Protein AF-A0A7L3PQA7-F1 (afdb_monomer_lite)

Structure (mmCIF, N/CA/C/O backbone):
data_AF-A0A7L3PQA7-F1
#
_entry.id   AF-A0A7L3PQA7-F1
#
loop_
_atom_site.group_PDB
_atom_site.id
_atom_site.type_symbol
_atom_site.label_atom_id
_atom_site.label_alt_id
_atom_site.label_comp_id
_atom_site.label_asym_id
_atom_site.label_entity_id
_atom_site.label_seq_id
_atom_site.pdbx_PDB_ins_code
_atom_site.Cartn_x
_atom_site.Cartn_y
_atom_site.Cartn_z
_atom_site.occupancy
_atom_site.B_iso_or_equiv
_atom_site.auth_seq_id
_atom_site.auth_comp_id
_atom_site.auth_asym_id
_atom_site.auth_atom_id
_atom_site.pdbx_PDB_model_num
ATOM 1 N N . MET A 1 1 ? 34.926 39.236 30.173 1.00 35.69 1 MET A N 1
ATOM 2 C CA . MET A 1 1 ? 34.030 40.067 29.348 1.00 35.69 1 MET A CA 1
ATOM 3 C C . MET A 1 1 ? 32.878 39.170 28.940 1.00 35.69 1 MET A C 1
ATOM 5 O O . MET A 1 1 ? 33.025 38.360 28.036 1.00 35.69 1 MET A O 1
ATOM 9 N N . GLU A 1 2 ? 31.819 39.194 29.744 1.00 36.44 2 GLU A N 1
ATOM 10 C CA . GLU A 1 2 ? 30.585 38.437 29.531 1.00 36.44 2 GLU A CA 1
ATOM 11 C C . GLU A 1 2 ? 29.845 39.011 28.320 1.00 36.44 2 GLU A C 1
ATOM 13 O O . GLU A 1 2 ? 29.475 40.184 28.313 1.00 36.44 2 GLU A O 1
ATOM 18 N N . SER A 1 3 ? 29.631 38.201 27.285 1.00 40.75 3 SER A N 1
ATOM 19 C CA . SER A 1 3 ? 28.673 38.507 26.225 1.00 40.75 3 SER A CA 1
ATOM 20 C C . SER A 1 3 ? 27.319 37.909 26.600 1.00 40.75 3 SER A C 1
ATOM 22 O O . SER A 1 3 ? 27.022 36.744 26.345 1.00 40.75 3 SER A O 1
ATOM 24 N N . ASN A 1 4 ? 26.501 38.750 27.229 1.00 44.91 4 ASN A N 1
ATOM 25 C CA . ASN A 1 4 ? 25.073 38.549 27.440 1.00 44.91 4 ASN A CA 1
ATOM 26 C C . ASN A 1 4 ? 24.383 38.368 26.078 1.00 44.91 4 ASN A C 1
ATOM 28 O O . ASN A 1 4 ? 24.211 39.334 25.334 1.00 44.91 4 ASN A O 1
ATOM 32 N N . VAL A 1 5 ? 23.981 37.140 25.749 1.00 45.81 5 VAL A N 1
ATOM 33 C CA . VAL A 1 5 ? 23.082 36.876 24.623 1.00 45.81 5 VAL A CA 1
ATOM 34 C C . VAL A 1 5 ? 21.683 36.644 25.183 1.00 45.81 5 VAL A C 1
ATOM 36 O O . VAL A 1 5 ? 21.290 35.523 25.500 1.00 45.81 5 VAL A O 1
ATOM 39 N N . SER A 1 6 ? 20.904 37.716 25.271 1.00 57.41 6 SER A N 1
ATOM 40 C CA . SER A 1 6 ? 19.447 37.645 25.317 1.00 57.41 6 SER A CA 1
ATOM 41 C C . SER A 1 6 ? 18.930 37.161 23.954 1.00 57.41 6 SER A C 1
ATOM 43 O O . SER A 1 6 ? 18.631 37.953 23.065 1.00 57.41 6 SER A O 1
ATOM 45 N N . SER A 1 7 ? 18.842 35.840 23.776 1.00 43.19 7 SER A N 1
ATOM 46 C CA . SER A 1 7 ? 18.144 35.222 22.640 1.00 43.19 7 SER A CA 1
ATOM 47 C C . SER A 1 7 ? 16.740 34.829 23.074 1.00 43.19 7 SER A C 1
ATOM 49 O O . SER A 1 7 ? 16.570 34.004 23.968 1.00 43.19 7 SER A O 1
ATOM 51 N N . GLY A 1 8 ? 15.744 35.469 22.467 1.00 44.03 8 GLY A N 1
ATOM 52 C CA . GLY A 1 8 ? 14.333 35.315 22.793 1.00 44.03 8 GLY A CA 1
ATOM 53 C C . GLY A 1 8 ? 13.844 33.867 22.791 1.00 44.03 8 GLY A C 1
ATOM 54 O O . GLY A 1 8 ? 14.333 33.002 22.067 1.00 44.03 8 GLY A O 1
ATOM 55 N N . ASN A 1 9 ? 12.831 33.634 23.620 1.00 41.78 9 ASN A N 1
ATOM 56 C CA . ASN A 1 9 ? 12.086 32.389 23.704 1.00 41.78 9 ASN A CA 1
ATOM 57 C C . ASN A 1 9 ? 11.423 32.109 22.339 1.00 41.78 9 ASN A C 1
ATOM 59 O O . ASN A 1 9 ? 10.360 32.645 22.033 1.00 41.78 9 ASN A O 1
ATOM 63 N N . CYS A 1 10 ? 12.055 31.299 21.490 1.00 54.38 10 CYS A N 1
ATOM 64 C CA . CYS A 1 10 ? 11.422 30.776 20.284 1.00 54.38 10 CYS A CA 1
ATOM 65 C C . CYS A 1 10 ? 10.449 29.667 20.700 1.00 54.38 10 CYS A C 1
ATOM 67 O O . CYS A 1 10 ? 10.811 28.489 20.741 1.00 54.38 10 CYS A O 1
ATOM 69 N N . THR A 1 11 ? 9.206 30.021 21.030 1.00 57.94 11 THR A N 1
ATOM 70 C CA . THR A 1 11 ? 8.119 29.047 21.181 1.00 57.94 11 THR A CA 1
ATOM 71 C C . THR A 1 11 ? 7.887 28.396 19.820 1.00 57.94 11 THR A C 1
ATOM 73 O O . THR A 1 11 ? 7.235 28.974 18.959 1.00 57.94 11 THR A O 1
ATOM 76 N N . ASN A 1 12 ? 8.486 27.222 19.600 1.00 55.94 12 ASN A N 1
ATOM 77 C CA . ASN A 1 12 ? 8.467 26.474 18.341 1.00 55.94 12 ASN A CA 1
ATOM 78 C C . ASN A 1 12 ? 7.023 26.258 17.830 1.00 55.94 12 ASN A C 1
ATOM 80 O O . ASN A 1 12 ? 6.343 25.346 18.314 1.00 55.94 12 ASN A O 1
ATOM 84 N N . PRO A 1 13 ? 6.554 26.994 16.801 1.00 57.28 13 PRO A N 1
ATOM 85 C CA . PRO A 1 13 ? 5.227 26.780 16.204 1.00 57.28 13 PRO A CA 1
ATOM 86 C C . PRO A 1 13 ? 5.131 25.411 15.505 1.00 57.28 13 PRO A C 1
ATOM 88 O O . PRO A 1 13 ? 4.054 24.906 15.200 1.00 57.28 13 PRO A O 1
ATOM 91 N N . GLN A 1 14 ? 6.285 24.787 15.257 1.00 58.25 14 GLN A N 1
ATOM 92 C CA . GLN A 1 14 ? 6.424 23.523 14.549 1.00 58.25 14 GLN A CA 1
ATOM 93 C C . GLN A 1 14 ? 5.871 22.322 15.339 1.00 58.25 14 GLN A C 1
ATOM 95 O O . GLN A 1 14 ? 5.360 21.381 14.733 1.00 58.25 14 GLN A O 1
ATOM 100 N N . MET A 1 15 ? 5.907 22.360 16.679 1.00 59.09 15 MET A N 1
ATOM 101 C CA . MET A 1 15 ? 5.410 21.270 17.537 1.00 59.09 15 MET A CA 1
ATOM 102 C C . MET A 1 15 ? 3.872 21.250 17.625 1.00 59.09 15 MET A C 1
ATOM 104 O O . MET A 1 15 ? 3.247 20.184 17.598 1.00 59.09 15 MET A O 1
ATOM 108 N N . SER A 1 16 ? 3.244 22.430 17.689 1.00 65.62 16 SER A N 1
ATOM 109 C CA . SER A 1 16 ? 1.783 22.572 17.745 1.00 65.62 16 SER A CA 1
ATOM 110 C C . SER A 1 16 ? 1.132 22.234 16.405 1.00 65.62 16 SER A C 1
ATOM 112 O O . SER A 1 16 ? 0.094 21.569 16.377 1.00 65.62 16 SER A O 1
ATOM 114 N N . PHE A 1 17 ? 1.773 22.604 15.293 1.00 76.94 17 PHE A N 1
ATOM 115 C CA . PHE A 1 17 ? 1.295 22.275 13.953 1.00 76.94 17 PHE A CA 1
ATOM 116 C C . PHE A 1 17 ? 1.274 20.761 13.698 1.00 76.94 17 PHE A C 1
ATOM 118 O O . PHE A 1 17 ? 0.254 20.225 13.266 1.00 76.94 17 PHE A O 1
ATOM 125 N N . GLN A 1 18 ? 2.358 20.054 14.041 1.00 75.62 18 GLN A N 1
ATOM 126 C CA . GLN A 1 18 ? 2.447 18.591 13.914 1.00 75.62 18 GLN A CA 1
ATOM 127 C C . GLN A 1 18 ? 1.351 17.888 14.730 1.00 75.62 18 GLN A C 1
ATOM 129 O O . GL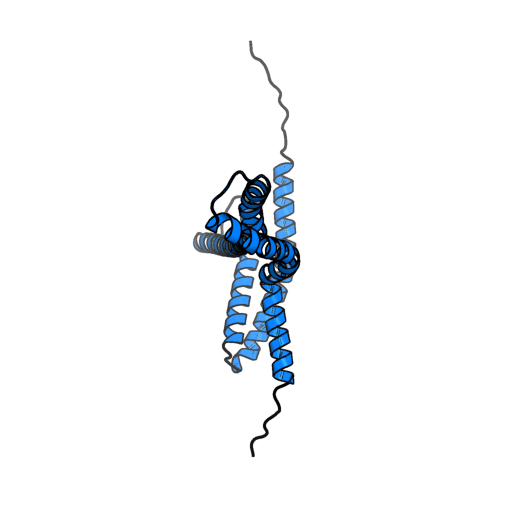N A 1 18 ? 0.623 17.047 14.205 1.00 75.62 18 GLN A O 1
ATOM 134 N N . SER A 1 19 ? 1.180 18.278 15.995 1.00 72.75 19 SER A N 1
ATOM 135 C CA . SER A 1 19 ? 0.172 17.695 16.891 1.00 72.75 19 SER A CA 1
ATOM 136 C C . SER A 1 19 ? -1.255 17.935 16.388 1.00 72.75 19 SER A C 1
ATOM 138 O O . SER A 1 19 ? -2.076 17.017 16.389 1.00 72.75 19 SER A O 1
ATOM 140 N N . THR A 1 20 ? -1.533 19.142 15.884 1.00 79.75 20 THR A N 1
ATOM 141 C CA . THR A 1 20 ? -2.835 19.509 15.307 1.00 79.75 20 THR A CA 1
ATOM 142 C C . THR A 1 20 ? -3.128 18.726 14.029 1.00 79.75 20 THR A C 1
ATOM 144 O O . THR A 1 20 ? -4.235 18.210 13.866 1.00 79.75 20 THR A O 1
ATOM 147 N N . LEU A 1 21 ? -2.138 18.575 13.144 1.00 82.94 21 LEU A N 1
ATOM 148 C CA . LEU A 1 21 ? -2.262 17.767 11.931 1.00 82.94 21 LEU A CA 1
ATOM 149 C C . LEU A 1 21 ? -2.550 16.299 12.251 1.00 82.94 21 LEU A C 1
ATOM 151 O O . LEU A 1 21 ? -3.487 15.734 11.683 1.00 82.94 21 LEU A O 1
ATOM 155 N N . TYR A 1 22 ? -1.790 15.685 13.164 1.00 81.31 22 TYR A N 1
ATOM 156 C CA . TYR A 1 22 ? -2.013 14.288 13.547 1.00 81.31 22 TYR A CA 1
ATOM 157 C C . TYR A 1 22 ? -3.381 14.094 14.205 1.00 81.31 22 TYR A C 1
ATOM 159 O O . TYR A 1 22 ? -4.112 13.189 13.812 1.00 81.31 22 TYR A O 1
ATOM 167 N N . ALA A 1 23 ? -3.769 14.958 15.147 1.00 81.31 23 ALA A N 1
ATOM 168 C CA . ALA A 1 23 ? -5.070 14.875 15.810 1.00 81.31 23 ALA A CA 1
ATOM 169 C C . ALA A 1 23 ? -6.237 15.033 14.820 1.00 81.31 23 ALA A C 1
ATOM 171 O O . ALA A 1 23 ? -7.180 14.238 14.845 1.00 81.31 23 ALA A O 1
ATOM 172 N N . THR A 1 24 ? -6.147 16.005 13.909 1.00 84.25 24 THR A N 1
ATOM 173 C CA . THR A 1 24 ? -7.170 16.246 12.879 1.00 84.25 24 THR A CA 1
ATOM 174 C C . THR A 1 24 ? -7.271 15.056 11.927 1.00 84.25 24 THR A C 1
ATOM 176 O O . THR A 1 24 ? -8.351 14.496 11.744 1.00 84.25 24 THR A O 1
ATOM 179 N N . THR A 1 25 ? -6.137 14.608 11.382 1.00 84.69 25 THR A N 1
ATOM 180 C CA . THR A 1 25 ? -6.081 13.489 10.430 1.00 84.69 25 THR A CA 1
ATOM 181 C C . THR A 1 25 ? -6.592 12.196 11.063 1.00 84.69 25 THR A C 1
ATOM 183 O O . THR A 1 25 ? -7.416 11.498 10.476 1.00 84.69 25 THR A O 1
ATOM 186 N N . TYR A 1 26 ? -6.164 11.880 12.287 1.00 87.62 26 TYR A N 1
ATOM 187 C CA . TYR A 1 26 ? -6.587 10.654 12.960 1.00 87.62 26 TYR A CA 1
ATOM 188 C C . TYR A 1 26 ? -8.057 10.686 13.384 1.00 87.62 26 TYR A C 1
ATOM 190 O O . TYR A 1 26 ? -8.705 9.648 13.307 1.00 87.62 26 TYR A O 1
ATOM 198 N N . THR A 1 27 ? -8.620 11.844 13.746 1.00 84.69 27 THR A N 1
ATOM 199 C CA . THR A 1 27 ? -10.063 11.967 14.036 1.00 84.69 27 THR A CA 1
ATOM 200 C C . THR A 1 27 ? -10.906 11.754 12.778 1.00 84.69 27 THR A C 1
ATOM 202 O O . THR A 1 27 ? -11.893 11.014 12.813 1.00 84.69 27 THR A O 1
ATOM 205 N N . LEU A 1 28 ? -10.482 12.342 11.652 1.00 87.00 28 LEU A N 1
ATOM 206 C CA . LEU A 1 28 ? -11.140 12.173 10.354 1.00 87.00 28 LEU A CA 1
ATOM 207 C C . LEU A 1 28 ? -11.102 10.726 9.854 1.00 87.00 28 LEU A C 1
ATOM 209 O O . LEU A 1 28 ? -12.041 10.300 9.194 1.00 87.00 28 LEU A O 1
ATOM 213 N N . ILE A 1 29 ? -10.055 9.963 10.172 1.00 88.50 29 ILE A N 1
ATOM 214 C CA . ILE A 1 29 ? -9.964 8.538 9.819 1.00 88.50 29 ILE A CA 1
ATOM 215 C C . ILE A 1 29 ? -10.754 7.673 10.815 1.00 88.50 29 ILE A C 1
ATOM 217 O O . ILE A 1 29 ? -11.414 6.711 10.420 1.00 88.50 29 ILE A O 1
ATOM 221 N N . PHE A 1 30 ? -10.715 8.015 12.106 1.00 91.06 30 PHE A N 1
ATOM 222 C CA . PHE A 1 30 ? -11.274 7.195 13.179 1.00 91.06 30 PHE A CA 1
ATOM 223 C C . PHE A 1 30 ? -12.792 7.031 13.088 1.00 91.06 30 PHE A C 1
ATOM 225 O O . PHE A 1 30 ? -13.286 5.906 13.112 1.00 91.06 30 PHE A O 1
ATOM 232 N N . ILE A 1 31 ? -13.532 8.135 12.964 1.00 90.50 31 ILE A N 1
ATOM 233 C CA . ILE A 1 31 ? -15.004 8.125 12.987 1.00 90.50 31 ILE A CA 1
ATOM 234 C C . ILE A 1 31 ? -15.589 7.293 11.828 1.00 90.50 31 ILE A C 1
ATOM 236 O O . ILE A 1 31 ? -16.302 6.322 12.100 1.00 90.50 31 ILE A O 1
ATOM 240 N N . PRO A 1 32 ? -15.298 7.598 10.546 1.00 91.25 32 PRO A N 1
ATOM 241 C CA . PRO A 1 32 ? -15.825 6.811 9.436 1.00 91.25 32 PRO A CA 1
ATOM 242 C C . PRO A 1 32 ? -15.270 5.385 9.430 1.00 91.25 32 PRO A C 1
ATOM 244 O O . PRO A 1 32 ? -16.020 4.455 9.137 1.00 91.25 32 PRO A O 1
ATOM 247 N N . GLY A 1 33 ? -14.000 5.187 9.806 1.00 90.31 33 GLY A N 1
ATOM 248 C CA . GLY A 1 33 ? -13.390 3.862 9.888 1.00 90.31 33 GLY A CA 1
ATOM 249 C C . GLY A 1 33 ? -14.083 2.960 10.909 1.00 90.31 33 GLY A C 1
ATOM 250 O O . GLY A 1 33 ? -14.362 1.798 10.614 1.00 90.31 33 GLY A O 1
ATOM 251 N N . LEU A 1 34 ? -14.424 3.489 12.084 1.00 93.19 34 LEU A N 1
ATOM 252 C CA . LEU A 1 34 ? -15.117 2.730 13.121 1.00 93.19 34 LEU A CA 1
ATOM 253 C C . LEU A 1 34 ? -16.543 2.377 12.683 1.00 93.19 34 LEU A C 1
ATOM 255 O O . LEU A 1 34 ? -16.951 1.221 12.807 1.00 93.19 34 LEU A O 1
ATOM 259 N N . LEU A 1 35 ? -17.283 3.351 12.141 1.00 94.00 35 LEU A N 1
ATOM 260 C CA . LEU A 1 35 ? -18.667 3.157 11.699 1.00 94.00 35 LEU A CA 1
ATOM 261 C C . LEU A 1 35 ? -18.761 2.149 10.549 1.00 94.00 35 LEU A C 1
ATOM 263 O O . LEU A 1 35 ? -19.533 1.192 10.633 1.00 94.00 35 LEU A O 1
ATOM 267 N N . ALA A 1 36 ? -17.955 2.328 9.500 1.00 92.75 36 ALA A N 1
ATOM 268 C CA . ALA A 1 36 ? -18.000 1.484 8.311 1.00 92.75 36 ALA A CA 1
ATOM 269 C C . ALA A 1 36 ? -17.599 0.036 8.622 1.00 92.75 36 ALA A C 1
ATOM 271 O O . ALA A 1 36 ? -18.323 -0.893 8.258 1.00 92.75 36 ALA A O 1
ATOM 272 N N . ASN A 1 37 ? -16.493 -0.168 9.346 1.00 92.00 37 ASN A N 1
ATOM 273 C CA . ASN A 1 37 ? -16.019 -1.517 9.649 1.00 92.00 37 ASN A CA 1
ATOM 274 C C . ASN A 1 37 ? -16.909 -2.235 10.674 1.00 92.00 37 ASN A C 1
ATOM 276 O O . ASN A 1 37 ? -17.136 -3.437 10.541 1.00 92.00 37 ASN A O 1
ATOM 280 N N . SER A 1 38 ? -17.492 -1.515 11.640 1.00 94.38 38 SER A N 1
ATOM 281 C CA . SER A 1 38 ? -18.460 -2.108 12.579 1.00 94.38 38 SER A CA 1
ATOM 282 C C . SER A 1 38 ? -19.755 -2.516 11.876 1.00 94.38 38 SER A C 1
ATOM 284 O O . SER A 1 38 ? -20.261 -3.614 12.113 1.00 94.38 38 SER A O 1
ATOM 286 N N . ALA A 1 39 ? -20.279 -1.674 10.978 1.00 93.56 39 ALA A N 1
ATOM 287 C CA . ALA A 1 39 ? -21.461 -1.999 10.181 1.00 93.56 39 ALA A CA 1
ATOM 288 C C . ALA A 1 39 ? -21.201 -3.197 9.252 1.00 93.56 39 ALA A C 1
ATOM 290 O O . ALA A 1 39 ? -22.014 -4.122 9.200 1.00 93.56 39 ALA A O 1
ATOM 291 N N . ALA A 1 40 ? -20.048 -3.225 8.575 1.00 90.56 40 ALA A N 1
ATOM 292 C CA . ALA A 1 40 ? -19.640 -4.345 7.730 1.00 90.56 40 ALA A CA 1
ATOM 293 C C . ALA A 1 40 ? -19.524 -5.646 8.535 1.00 90.56 40 ALA A C 1
ATOM 295 O O . ALA A 1 40 ? -20.096 -6.661 8.137 1.00 90.56 40 ALA A O 1
ATOM 296 N N . LEU A 1 41 ? -18.854 -5.614 9.691 1.00 92.38 41 LEU A N 1
ATOM 297 C CA . LEU A 1 41 ? -18.729 -6.773 10.571 1.00 92.38 41 LEU A CA 1
ATOM 298 C C . LEU A 1 41 ? -20.100 -7.251 11.063 1.00 92.38 41 LEU A C 1
ATOM 300 O O . LEU A 1 41 ? -20.376 -8.447 11.019 1.00 92.38 41 LEU A O 1
ATOM 304 N N . TRP A 1 42 ? -20.984 -6.337 11.470 1.00 92.19 42 TRP A N 1
ATOM 305 C CA . TRP A 1 42 ? -22.338 -6.675 11.911 1.00 92.19 42 TRP A CA 1
ATOM 306 C C . TRP A 1 42 ? -23.137 -7.385 10.812 1.00 92.19 42 TRP A C 1
ATOM 308 O O . TRP A 1 42 ? -23.702 -8.455 11.057 1.00 92.19 42 TRP A O 1
ATOM 318 N N . VAL A 1 43 ? -23.128 -6.849 9.587 1.00 90.38 43 VAL A N 1
ATOM 319 C CA . VAL A 1 43 ? -23.784 -7.479 8.432 1.00 90.38 43 VAL A CA 1
ATOM 320 C C . VAL A 1 43 ? -23.150 -8.841 8.132 1.00 90.38 43 VAL A C 1
ATOM 322 O O . VAL A 1 43 ? -23.856 -9.844 8.038 1.00 90.38 43 VAL A O 1
ATOM 325 N N . LEU A 1 44 ? -21.824 -8.925 8.027 1.00 86.50 44 LEU A N 1
ATOM 326 C CA . LEU A 1 44 ? -21.119 -10.164 7.675 1.00 86.50 44 LEU A CA 1
ATOM 327 C C . LEU A 1 44 ? -21.299 -11.269 8.723 1.00 86.50 44 LEU A C 1
ATOM 329 O O . LEU A 1 44 ? -21.488 -12.433 8.359 1.00 86.50 44 LEU A O 1
ATOM 333 N N . CYS A 1 45 ? -21.325 -10.915 10.008 1.00 84.38 45 CYS A N 1
ATOM 334 C CA . CYS A 1 45 ? -21.628 -11.842 11.094 1.00 84.38 45 CYS A CA 1
ATOM 335 C C . CYS A 1 45 ? -23.057 -12.392 11.000 1.00 84.38 45 CYS A C 1
ATOM 337 O O . CYS A 1 45 ? -23.271 -13.562 11.305 1.00 84.38 45 CYS A O 1
ATOM 339 N N . ARG A 1 46 ? -24.035 -11.619 10.505 1.00 85.75 46 ARG A N 1
ATOM 340 C CA . ARG A 1 46 ? -25.387 -12.141 10.218 1.00 85.75 46 ARG A CA 1
ATOM 341 C C . ARG A 1 46 ? -25.397 -13.136 9.052 1.00 85.75 46 ARG A C 1
ATOM 343 O O . ARG A 1 46 ? -26.170 -14.091 9.072 1.00 85.75 46 ARG A O 1
ATOM 350 N N . PHE A 1 47 ? -24.515 -12.964 8.067 1.00 79.56 47 PHE A N 1
ATOM 351 C CA . PHE A 1 47 ? -24.366 -13.878 6.925 1.00 79.56 47 PHE A CA 1
ATOM 352 C C . PHE A 1 47 ? -23.502 -15.124 7.219 1.00 79.56 47 PHE A C 1
ATOM 354 O O . PHE A 1 47 ? -23.389 -16.006 6.359 1.00 79.56 47 PHE A O 1
ATOM 361 N N . ILE A 1 48 ? -22.938 -15.256 8.430 1.00 73.75 48 ILE A N 1
ATOM 362 C CA . ILE A 1 48 ? -22.031 -16.355 8.820 1.00 73.75 48 ILE A CA 1
ATOM 363 C C . ILE A 1 48 ? -22.649 -17.753 8.652 1.00 73.75 48 ILE A C 1
ATOM 365 O O . ILE A 1 48 ? -21.918 -18.717 8.406 1.00 73.75 48 ILE A O 1
ATOM 369 N N . SER A 1 49 ? -23.983 -17.874 8.715 1.00 69.38 49 SER A N 1
ATOM 370 C CA . SER A 1 49 ? -24.700 -19.146 8.520 1.00 69.38 49 SER A CA 1
ATOM 371 C C . SER A 1 49 ? -24.426 -19.804 7.164 1.00 69.38 49 SER A C 1
ATOM 373 O O . SER A 1 49 ? -24.672 -20.995 7.007 1.00 69.38 49 SER A O 1
ATOM 375 N N . ARG A 1 50 ? -23.887 -19.070 6.179 1.00 70.62 50 ARG A N 1
ATOM 376 C CA . ARG A 1 50 ? -23.525 -19.611 4.857 1.00 70.62 50 ARG A CA 1
ATOM 377 C C . ARG A 1 50 ? -22.074 -20.117 4.749 1.00 70.62 50 ARG A C 1
ATOM 379 O O . ARG A 1 50 ? -21.700 -20.537 3.659 1.00 70.62 50 ARG A O 1
ATOM 386 N N . LYS A 1 51 ? -21.268 -20.056 5.829 1.00 72.06 51 LYS A N 1
ATOM 387 C CA . LYS A 1 51 ? -19.876 -20.573 5.973 1.00 72.06 51 LYS A CA 1
ATOM 388 C C . LYS A 1 51 ? -19.031 -20.553 4.682 1.00 72.06 51 LYS A C 1
ATOM 390 O O . LYS A 1 51 ? -18.351 -21.519 4.348 1.00 72.06 51 LYS A O 1
ATOM 395 N N . SER A 1 52 ? -19.054 -19.443 3.945 1.00 84.00 52 SER A N 1
ATOM 396 C CA . SER A 1 52 ? -18.238 -19.292 2.739 1.00 84.00 52 SER A CA 1
ATOM 397 C C . SER A 1 52 ? -16.831 -18.827 3.105 1.00 84.00 52 SER A C 1
ATOM 399 O O . SER A 1 52 ? -16.667 -17.935 3.939 1.00 84.00 52 SER A O 1
ATOM 401 N N . LYS A 1 53 ? -15.818 -19.375 2.424 1.00 83.50 53 LYS A N 1
ATOM 402 C CA . LYS A 1 53 ? -14.409 -18.965 2.564 1.00 83.50 53 LYS A CA 1
ATOM 403 C C . LYS A 1 53 ? -14.232 -17.452 2.369 1.00 83.50 53 LYS A C 1
ATOM 405 O O . LYS A 1 53 ? -13.481 -16.825 3.107 1.00 83.50 53 LYS A O 1
ATOM 410 N N . ALA A 1 54 ? -14.989 -16.857 1.444 1.00 81.62 54 ALA A N 1
ATOM 411 C CA . ALA A 1 54 ? -14.965 -15.417 1.198 1.00 81.62 54 ALA A CA 1
ATOM 412 C C . ALA A 1 54 ? -15.510 -14.597 2.384 1.00 81.62 54 ALA A C 1
ATOM 414 O O . ALA A 1 54 ? -14.974 -13.539 2.693 1.00 81.62 54 ALA A O 1
ATOM 415 N N . ILE A 1 55 ? -16.546 -15.085 3.079 1.00 83.62 55 ILE A N 1
ATOM 416 C CA . ILE A 1 55 ? -17.138 -14.381 4.232 1.00 83.62 55 ILE A CA 1
ATOM 417 C C . ILE A 1 55 ? -16.161 -14.376 5.412 1.00 83.62 55 ILE A C 1
ATOM 419 O O . ILE A 1 55 ? -15.991 -13.344 6.050 1.00 83.62 55 ILE A O 1
ATOM 423 N N . ILE A 1 56 ? -15.480 -15.498 5.666 1.00 86.25 56 ILE A N 1
ATOM 424 C CA . ILE A 1 56 ? -14.474 -15.602 6.737 1.00 86.25 56 ILE A CA 1
ATOM 425 C C . ILE A 1 56 ? -13.311 -14.634 6.485 1.00 86.25 56 ILE A C 1
ATOM 427 O O . ILE A 1 56 ? -12.901 -13.919 7.395 1.00 86.25 56 ILE A O 1
ATOM 431 N N . PHE A 1 57 ? -12.818 -14.564 5.244 1.00 87.19 57 PHE A N 1
ATOM 432 C CA . PHE A 1 57 ? -11.783 -13.602 4.864 1.00 87.19 57 PHE A CA 1
ATOM 433 C C . PHE A 1 57 ? -12.228 -12.149 5.096 1.00 87.19 57 PHE A C 1
ATOM 435 O O . PHE A 1 57 ? -11.497 -11.384 5.715 1.00 87.19 57 PHE A O 1
ATOM 442 N N . MET A 1 58 ? -13.444 -11.785 4.672 1.00 87.50 58 MET A N 1
ATOM 443 C CA . MET A 1 58 ? -13.973 -10.429 4.866 1.00 87.50 58 MET A CA 1
ATOM 444 C C . MET A 1 58 ? -14.172 -10.065 6.345 1.00 87.50 58 MET A C 1
ATOM 446 O O . MET A 1 58 ? -13.961 -8.916 6.717 1.00 87.50 58 MET A O 1
ATOM 450 N N . ILE A 1 59 ? -14.544 -11.025 7.197 1.00 88.31 59 ILE A N 1
ATOM 451 C CA . ILE A 1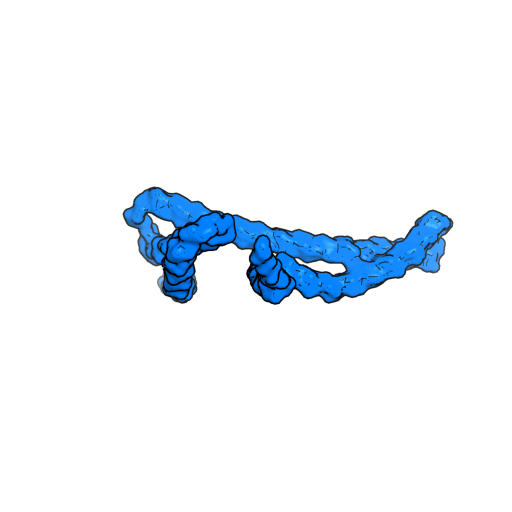 59 ? -14.642 -10.804 8.648 1.00 88.31 59 ILE A CA 1
ATOM 452 C C . ILE A 1 59 ? -13.262 -10.540 9.246 1.00 88.31 59 ILE A C 1
ATOM 454 O O . ILE A 1 59 ? -13.099 -9.577 9.989 1.00 88.31 59 ILE A O 1
ATOM 458 N N . ASN A 1 60 ? -12.265 -11.359 8.905 1.00 89.44 60 ASN A N 1
ATOM 459 C CA . ASN A 1 60 ? -10.898 -11.157 9.386 1.00 89.44 60 ASN A CA 1
ATOM 460 C C . ASN A 1 60 ? -10.332 -9.807 8.929 1.00 89.44 60 ASN A C 1
ATOM 462 O O . ASN A 1 60 ? -9.661 -9.139 9.711 1.00 89.44 60 ASN A O 1
ATOM 466 N N . LEU A 1 61 ? -10.646 -9.394 7.698 1.00 87.88 61 LEU A N 1
ATOM 467 C CA . LEU A 1 61 ? -10.294 -8.076 7.177 1.00 87.88 61 LEU A CA 1
ATOM 468 C C . LEU A 1 61 ? -10.943 -6.958 8.010 1.00 87.88 61 LEU A C 1
ATOM 470 O O . LEU A 1 61 ? -10.233 -6.118 8.550 1.00 87.88 61 LEU A O 1
ATOM 474 N N . ALA A 1 62 ? -12.262 -7.017 8.229 1.00 90.88 62 ALA A N 1
ATOM 475 C CA . ALA A 1 62 ? -12.980 -6.021 9.030 1.00 90.88 62 ALA A CA 1
ATOM 476 C C . ALA A 1 62 ? -12.477 -5.942 10.486 1.00 90.88 62 ALA A C 1
ATOM 478 O O . ALA A 1 62 ? -12.414 -4.860 11.069 1.00 90.88 62 ALA A O 1
ATOM 479 N N . VAL A 1 63 ? -12.093 -7.075 11.084 1.00 91.56 63 VAL A N 1
ATOM 480 C CA . VAL A 1 63 ? -11.494 -7.114 12.430 1.00 91.56 63 VAL A CA 1
ATOM 481 C C . VAL A 1 63 ? -10.106 -6.469 12.444 1.00 91.56 63 VAL A C 1
ATOM 483 O O . VAL A 1 63 ? -9.800 -5.717 13.371 1.00 91.56 63 VAL A O 1
ATOM 486 N N . ALA A 1 64 ? -9.271 -6.727 11.434 1.00 90.00 64 ALA A N 1
ATOM 487 C CA . ALA A 1 64 ? -7.956 -6.098 11.316 1.00 90.00 64 ALA A CA 1
ATOM 488 C C . ALA A 1 64 ? -8.070 -4.573 11.152 1.00 90.00 64 ALA A C 1
ATOM 490 O O . ALA A 1 64 ? -7.351 -3.829 11.826 1.00 90.00 64 ALA A O 1
ATOM 491 N N . ASP A 1 65 ? -9.022 -4.111 10.339 1.00 90.62 65 ASP A N 1
ATOM 492 C CA . ASP A 1 65 ? -9.287 -2.686 10.130 1.00 90.62 65 ASP A CA 1
ATOM 493 C C . ASP A 1 65 ? -9.795 -2.011 11.411 1.00 90.62 65 ASP A C 1
ATOM 495 O O . ASP A 1 65 ? -9.315 -0.936 11.780 1.00 90.62 65 ASP A O 1
ATOM 499 N N . LEU A 1 66 ? -10.691 -2.663 12.161 1.00 92.75 66 LEU A N 1
ATOM 500 C CA . LEU A 1 66 ? -11.119 -2.178 13.478 1.00 92.75 66 LEU A CA 1
ATOM 501 C C . LEU A 1 66 ? -9.950 -2.087 14.461 1.00 92.75 66 LEU A C 1
ATOM 503 O O . LEU A 1 66 ? -9.811 -1.074 15.144 1.00 92.75 66 LEU A O 1
ATOM 507 N N . ALA A 1 67 ? -9.084 -3.102 14.521 1.00 90.81 67 ALA A N 1
ATOM 508 C CA . ALA A 1 67 ? -7.910 -3.078 15.391 1.00 90.81 67 ALA A CA 1
ATOM 509 C C . ALA A 1 67 ? -6.953 -1.928 15.024 1.00 90.81 67 ALA A C 1
ATOM 511 O O . ALA A 1 67 ? -6.441 -1.238 15.910 1.00 90.81 67 ALA A O 1
ATOM 512 N N . HIS A 1 68 ? -6.750 -1.674 13.727 1.00 89.19 68 HIS A N 1
ATOM 513 C CA . HIS A 1 68 ? -5.963 -0.538 13.256 1.00 89.19 68 HIS A CA 1
ATOM 514 C C . HIS A 1 68 ? -6.594 0.797 13.668 1.00 89.19 68 HIS A C 1
ATOM 516 O O . HIS A 1 68 ? -5.916 1.625 14.282 1.00 89.19 68 HIS A O 1
ATOM 522 N N . VAL A 1 69 ? -7.886 0.991 13.388 1.00 91.00 69 VAL A N 1
ATOM 523 C CA . VAL A 1 69 ? -8.623 2.223 13.706 1.00 91.00 69 VAL A CA 1
ATOM 524 C C . VAL A 1 69 ? -8.625 2.496 15.212 1.00 91.00 69 VAL A C 1
ATOM 526 O O . VAL A 1 69 ? -8.335 3.615 15.627 1.00 91.00 69 VAL A O 1
ATOM 529 N N . LEU A 1 70 ? -8.853 1.477 16.044 1.00 90.19 70 LEU A N 1
ATOM 530 C CA . LEU A 1 70 ? -8.817 1.594 17.507 1.00 90.19 70 LEU A CA 1
ATOM 531 C C . LEU A 1 70 ? -7.414 1.916 18.051 1.00 90.19 70 LEU A C 1
ATOM 533 O O . LEU A 1 70 ? -7.296 2.525 19.113 1.00 90.19 70 LEU A O 1
ATOM 537 N N . SER A 1 71 ? -6.346 1.571 17.323 1.00 89.94 71 SER A N 1
ATOM 538 C CA . SER A 1 71 ? -4.972 1.938 17.701 1.00 89.94 71 SER A CA 1
ATOM 539 C C . SER A 1 71 ? -4.646 3.424 17.474 1.00 89.94 71 SER A C 1
ATOM 541 O O . SER A 1 71 ? -3.715 3.950 18.089 1.00 89.94 71 SER A O 1
ATOM 543 N N . LEU A 1 72 ? -5.406 4.119 16.616 1.00 88.81 72 LEU A N 1
ATOM 544 C CA . LEU A 1 72 ? -5.196 5.536 16.298 1.00 88.81 72 LEU A CA 1
ATOM 545 C C . LEU A 1 72 ? -5.383 6.469 17.511 1.00 88.81 72 LEU A C 1
ATOM 547 O O . LEU A 1 72 ? -4.444 7.212 17.795 1.00 88.81 72 LEU A O 1
ATOM 551 N N . PRO A 1 73 ? -6.497 6.440 18.276 1.00 87.00 73 PRO A N 1
ATOM 552 C CA . PRO A 1 73 ? -6.676 7.319 19.438 1.00 87.00 73 PRO A CA 1
ATOM 553 C C . PRO A 1 73 ? -5.639 7.072 20.542 1.00 87.00 73 PRO A C 1
ATOM 555 O O . PRO A 1 73 ? -5.148 8.026 21.143 1.00 87.00 73 PRO A O 1
ATOM 558 N N . LEU A 1 74 ? -5.238 5.814 20.760 1.00 88.31 74 LEU A N 1
ATOM 559 C CA . LEU A 1 74 ? -4.166 5.449 21.696 1.00 88.31 74 LEU A CA 1
ATOM 560 C C . LEU A 1 74 ? -2.829 6.092 21.292 1.00 88.31 74 LEU A C 1
ATOM 562 O O . LEU A 1 74 ? -2.101 6.633 22.125 1.00 88.31 74 LEU A O 1
ATOM 566 N N . ARG A 1 75 ? -2.522 6.081 19.992 1.00 84.56 75 ARG A N 1
ATOM 567 C CA . ARG A 1 75 ? -1.319 6.706 19.437 1.00 84.56 75 ARG A CA 1
ATOM 568 C C . ARG A 1 75 ? -1.376 8.234 19.522 1.00 84.56 75 ARG A C 1
ATOM 570 O O . ARG A 1 75 ? -0.376 8.846 19.886 1.00 84.56 75 ARG A O 1
ATOM 577 N N . THR A 1 76 ? -2.525 8.843 19.228 1.00 85.69 76 THR A N 1
ATOM 578 C CA . THR A 1 76 ? -2.742 10.290 19.393 1.00 85.69 76 THR A CA 1
ATOM 579 C C . THR A 1 76 ? -2.504 10.714 20.837 1.00 85.69 76 THR A C 1
ATOM 581 O O . THR A 1 76 ? -1.770 11.669 21.082 1.00 85.69 76 THR A O 1
ATOM 584 N N . TYR A 1 77 ? -3.062 9.971 21.797 1.00 86.38 77 TYR A N 1
ATOM 585 C CA . TYR A 1 77 ? -2.883 10.249 23.219 1.00 86.38 77 TYR A CA 1
ATOM 586 C C . TYR A 1 77 ? -1.404 10.238 23.620 1.00 86.38 77 TYR A C 1
ATOM 588 O O . TYR A 1 77 ? -0.949 11.165 24.290 1.00 86.38 77 TYR A O 1
ATOM 596 N N . TYR A 1 78 ? -0.651 9.232 23.169 1.00 85.81 78 TYR A N 1
ATOM 597 C CA . TYR A 1 78 ? 0.787 9.132 23.421 1.00 85.81 78 TYR A CA 1
ATOM 598 C C . TYR A 1 78 ? 1.581 10.296 22.818 1.00 85.81 78 TYR A C 1
ATOM 600 O O . TYR A 1 78 ? 2.469 10.832 23.476 1.00 85.81 78 TYR A O 1
ATOM 608 N N . TYR A 1 79 ? 1.263 10.712 21.588 1.00 82.06 79 TYR A N 1
ATOM 609 C CA . TYR A 1 79 ? 1.964 11.822 20.938 1.00 82.06 79 TYR A CA 1
ATOM 610 C C . TYR A 1 79 ? 1.705 13.176 21.605 1.00 82.06 79 TYR A C 1
ATOM 612 O O . TYR A 1 79 ? 2.601 14.011 21.598 1.00 82.06 79 TYR A O 1
ATOM 620 N N . ILE A 1 80 ? 0.515 13.385 22.177 1.00 82.50 80 ILE A N 1
ATOM 621 C CA . ILE A 1 80 ? 0.153 14.639 22.857 1.00 82.50 80 ILE A CA 1
ATOM 622 C C . ILE A 1 80 ? 0.693 14.671 24.292 1.00 82.50 80 ILE A C 1
ATOM 624 O O . ILE A 1 80 ? 1.264 15.669 24.716 1.00 82.50 80 ILE A O 1
ATOM 628 N N . ASN A 1 81 ? 0.498 13.592 25.054 1.00 83.88 81 ASN A N 1
ATOM 629 C CA . ASN A 1 81 ? 0.796 13.570 26.491 1.00 83.88 81 ASN A CA 1
ATOM 630 C C . ASN A 1 81 ? 2.197 13.043 26.816 1.00 83.88 81 ASN A C 1
ATOM 632 O O . ASN A 1 81 ? 2.575 13.016 27.986 1.00 83.88 81 ASN A O 1
ATOM 636 N N . HIS A 1 82 ? 2.930 12.546 25.813 1.00 82.81 82 HIS A N 1
ATOM 637 C CA . HIS A 1 82 ? 4.250 11.913 25.942 1.00 82.81 82 HIS A CA 1
ATOM 638 C C . HIS A 1 82 ? 4.330 10.783 26.989 1.00 82.81 82 HIS A C 1
ATOM 640 O O . HIS A 1 82 ? 5.415 10.355 27.379 1.00 82.81 82 HIS A O 1
ATOM 646 N N . THR A 1 83 ? 3.183 10.264 27.430 1.00 85.31 83 THR A N 1
ATOM 647 C CA . THR A 1 83 ? 3.036 9.286 28.511 1.00 85.31 83 THR A CA 1
ATOM 648 C C . THR A 1 83 ? 2.100 8.163 28.065 1.00 85.31 83 THR A C 1
ATOM 650 O O . THR A 1 83 ? 1.143 8.386 27.321 1.00 85.31 83 THR A O 1
ATOM 653 N N . TRP A 1 84 ? 2.395 6.924 28.479 1.00 88.12 84 TRP A N 1
ATOM 654 C CA . TRP A 1 84 ? 1.626 5.732 28.101 1.00 88.12 84 TRP A CA 1
ATOM 655 C C . TRP A 1 84 ? 1.065 5.008 29.339 1.00 88.12 84 TRP A C 1
ATOM 657 O O . TRP A 1 84 ? 1.792 4.239 29.969 1.00 88.12 84 TRP A O 1
ATOM 667 N N . PRO A 1 85 ? -0.222 5.206 29.687 1.00 89.06 85 PRO A N 1
ATOM 668 C CA . PRO A 1 85 ? -0.837 4.582 30.863 1.00 89.06 85 PRO A CA 1
ATOM 669 C C . PRO A 1 85 ? -1.494 3.217 30.581 1.00 89.06 85 PRO A C 1
ATOM 671 O O . PRO A 1 85 ? -1.837 2.499 31.513 1.00 89.06 85 PRO A O 1
ATOM 674 N N . PHE A 1 86 ? -1.666 2.820 29.315 1.00 87.75 86 PHE A N 1
ATOM 675 C CA . PHE A 1 86 ? -2.468 1.646 28.918 1.00 87.75 86 PHE A CA 1
ATOM 676 C C . PHE A 1 86 ? -1.736 0.291 29.039 1.00 87.75 86 PHE A C 1
ATOM 678 O O . PHE A 1 86 ? -2.212 -0.728 28.539 1.00 87.75 86 PHE A O 1
ATOM 685 N N . GLY A 1 87 ? -0.563 0.268 29.678 1.00 89.62 87 GLY A N 1
ATOM 686 C CA . GLY A 1 87 ? 0.243 -0.938 29.897 1.00 89.62 87 GLY A CA 1
ATOM 687 C C . GLY A 1 87 ? 1.014 -1.442 28.667 1.00 89.62 87 GLY A C 1
ATOM 688 O O . GLY A 1 87 ? 0.773 -1.039 27.525 1.00 89.62 87 GLY A O 1
ATOM 689 N N . SER A 1 88 ? 1.970 -2.346 28.899 1.00 89.31 88 SER A N 1
ATOM 690 C CA . SER A 1 88 ? 2.937 -2.793 27.882 1.00 89.31 88 SER A CA 1
ATOM 691 C C . SER A 1 88 ? 2.309 -3.585 26.734 1.00 89.31 88 SER A C 1
ATOM 693 O O . SER A 1 88 ? 2.727 -3.435 25.589 1.00 89.31 88 SER A O 1
ATOM 695 N N . PHE A 1 89 ? 1.278 -4.388 27.015 1.00 90.50 89 PHE A N 1
ATOM 696 C CA . PHE A 1 89 ? 0.616 -5.213 26.002 1.00 90.50 89 PHE A CA 1
ATOM 697 C C . PHE A 1 89 ? 0.008 -4.365 24.876 1.00 90.50 89 PHE A C 1
ATOM 699 O O . PHE A 1 89 ? 0.322 -4.572 23.704 1.00 90.50 89 PHE A O 1
ATOM 706 N N . LEU A 1 90 ? -0.807 -3.361 25.221 1.00 87.69 90 LEU A N 1
ATOM 707 C CA . LEU A 1 90 ? -1.431 -2.480 24.230 1.00 87.69 90 LEU A CA 1
ATOM 708 C C . LEU A 1 90 ? -0.393 -1.641 23.482 1.00 87.69 90 LEU A C 1
ATOM 710 O O . LEU A 1 90 ? -0.561 -1.407 22.286 1.00 87.69 90 LEU A O 1
ATOM 714 N N . CYS A 1 91 ? 0.694 -1.241 24.151 1.00 89.69 91 CYS A N 1
ATOM 715 C CA . CYS A 1 91 ? 1.808 -0.553 23.501 1.00 89.69 91 CYS A CA 1
ATOM 716 C C . CYS A 1 91 ? 2.397 -1.430 22.388 1.00 89.69 91 CYS A C 1
ATOM 718 O O . CYS A 1 91 ? 2.454 -1.023 21.225 1.00 89.69 91 CYS A O 1
ATOM 720 N N . GLN A 1 92 ? 2.746 -2.674 22.720 1.00 90.81 92 GLN A N 1
ATOM 721 C CA . GLN A 1 92 ? 3.356 -3.616 21.788 1.00 90.81 92 GLN A CA 1
ATOM 722 C C . GLN A 1 92 ? 2.424 -3.959 20.620 1.00 90.81 92 GLN A C 1
ATOM 724 O O . GLN A 1 92 ? 2.865 -3.956 19.471 1.00 90.81 92 GLN A O 1
ATOM 729 N N . VAL A 1 93 ? 1.130 -4.168 20.885 1.00 89.88 93 VAL A N 1
ATOM 730 C CA . VAL A 1 93 ? 0.127 -4.391 19.832 1.00 89.88 93 VAL A CA 1
ATOM 731 C C . VAL A 1 93 ? 0.003 -3.167 18.920 1.00 89.88 93 VAL A C 1
ATOM 733 O O . VAL A 1 93 ? 0.031 -3.318 17.701 1.00 89.88 93 VAL A O 1
ATOM 736 N N . CYS A 1 94 ? -0.067 -1.948 19.465 1.00 90.44 94 CYS A N 1
ATOM 737 C CA . CYS A 1 94 ? -0.159 -0.724 18.660 1.00 90.44 94 CYS A CA 1
ATOM 738 C C . CYS A 1 94 ? 1.071 -0.517 17.764 1.00 90.44 94 CYS A C 1
ATOM 740 O O . CYS A 1 94 ? 0.928 -0.118 16.603 1.00 90.44 94 CYS A O 1
ATOM 742 N N . PHE A 1 95 ? 2.272 -0.790 18.283 1.00 89.00 95 PHE A N 1
ATOM 743 C CA . PHE A 1 95 ? 3.508 -0.748 17.501 1.00 89.00 95 PHE A CA 1
ATOM 744 C C . PHE A 1 95 ? 3.543 -1.835 16.430 1.00 89.00 95 PHE A C 1
ATOM 746 O O . PHE A 1 95 ? 3.923 -1.554 15.294 1.00 89.00 95 PHE A O 1
ATOM 753 N N . TYR A 1 96 ? 3.102 -3.047 16.756 1.00 89.69 96 TYR A N 1
ATOM 754 C CA . TYR A 1 96 ? 3.042 -4.148 15.804 1.00 89.69 96 TYR A CA 1
ATOM 755 C C . TYR A 1 96 ? 2.046 -3.872 14.669 1.00 89.69 96 TYR A C 1
ATOM 757 O O . TYR A 1 96 ? 2.406 -3.993 13.502 1.00 89.69 96 TYR A O 1
ATOM 765 N N . LEU A 1 97 ? 0.836 -3.395 14.978 1.00 88.69 97 LEU A N 1
ATOM 766 C CA . LEU A 1 97 ? -0.162 -2.998 13.975 1.00 88.69 97 LEU A CA 1
ATOM 767 C C . LEU A 1 97 ? 0.340 -1.851 13.088 1.00 88.69 97 LEU A C 1
ATOM 769 O O . LEU A 1 97 ? 0.137 -1.869 11.874 1.00 88.69 97 LEU A O 1
ATOM 773 N N . LYS A 1 98 ? 1.042 -0.871 13.674 1.00 86.56 98 LYS A N 1
ATOM 774 C CA . LYS A 1 98 ? 1.727 0.185 12.912 1.00 86.56 98 LYS A CA 1
ATOM 775 C C . LYS A 1 98 ? 2.746 -0.416 11.946 1.00 86.56 98 LYS A C 1
ATOM 777 O O . LYS A 1 98 ? 2.768 -0.050 10.775 1.00 86.56 98 LYS A O 1
ATOM 782 N N . TYR A 1 99 ? 3.595 -1.306 12.454 1.00 87.50 99 TYR A N 1
ATOM 783 C CA . TYR A 1 99 ? 4.663 -1.937 11.693 1.00 87.50 99 TYR A CA 1
ATOM 784 C C . TYR A 1 99 ? 4.112 -2.765 10.534 1.00 87.50 99 TYR A C 1
ATOM 786 O O . TYR A 1 99 ? 4.577 -2.597 9.411 1.00 87.50 99 TYR A O 1
ATOM 794 N N . LEU A 1 100 ? 3.092 -3.591 10.777 1.00 86.44 100 LEU A N 1
ATOM 795 C CA . LEU A 1 100 ? 2.442 -4.385 9.737 1.00 86.44 100 LEU A CA 1
ATOM 796 C C . LEU A 1 100 ? 1.850 -3.508 8.635 1.00 86.44 100 LEU A C 1
ATOM 798 O O . LEU A 1 100 ? 2.079 -3.787 7.461 1.00 86.44 100 LEU A O 1
ATOM 802 N N . ASN A 1 101 ? 1.152 -2.429 9.001 1.00 84.94 101 ASN A N 1
ATOM 803 C CA . ASN A 1 101 ? 0.584 -1.509 8.018 1.00 84.94 101 ASN A CA 1
ATOM 804 C C . ASN A 1 101 ? 1.678 -0.854 7.161 1.00 84.94 101 ASN A C 1
ATOM 806 O O . ASN A 1 101 ? 1.612 -0.867 5.937 1.00 84.94 101 ASN A O 1
ATOM 810 N N . ILE A 1 102 ? 2.742 -0.349 7.796 1.00 86.81 102 ILE A N 1
ATOM 811 C CA . ILE A 1 102 ? 3.879 0.260 7.088 1.00 86.81 102 ILE A CA 1
ATOM 812 C C . ILE A 1 102 ? 4.580 -0.761 6.189 1.00 86.81 102 ILE A C 1
ATOM 814 O O . ILE A 1 102 ? 4.967 -0.433 5.069 1.00 86.81 102 ILE A O 1
ATOM 818 N N . ALA A 1 103 ? 4.770 -1.990 6.666 1.00 85.81 103 ALA A N 1
ATOM 819 C CA . ALA A 1 103 ? 5.400 -3.045 5.889 1.00 85.81 103 ALA A CA 1
ATOM 820 C C . ALA A 1 103 ? 4.555 -3.406 4.660 1.00 85.81 103 ALA A C 1
ATOM 822 O O . ALA A 1 103 ? 5.112 -3.520 3.571 1.00 85.81 103 ALA A O 1
ATOM 823 N N . ALA A 1 104 ? 3.235 -3.527 4.808 1.00 82.69 104 ALA A N 1
ATOM 824 C CA . ALA A 1 104 ? 2.320 -3.795 3.701 1.00 82.69 104 ALA A CA 1
ATOM 825 C C . ALA A 1 104 ? 2.351 -2.674 2.647 1.00 82.69 104 ALA A C 1
ATOM 827 O O . ALA A 1 104 ? 2.550 -2.952 1.463 1.00 82.69 104 ALA A O 1
ATOM 828 N N . GLU A 1 105 ? 2.264 -1.413 3.079 1.00 83.56 105 GLU A N 1
ATOM 829 C CA . GLU A 1 105 ? 2.373 -0.245 2.193 1.00 83.56 105 GLU A CA 1
ATOM 830 C C . GLU A 1 105 ? 3.733 -0.187 1.487 1.00 83.56 105 GLU A C 1
ATOM 832 O O . GLU A 1 105 ? 3.820 0.019 0.275 1.00 83.56 105 GLU A O 1
ATOM 837 N N . LYS A 1 106 ? 4.822 -0.456 2.217 1.00 85.56 106 LYS A N 1
ATOM 838 C CA . LYS A 1 106 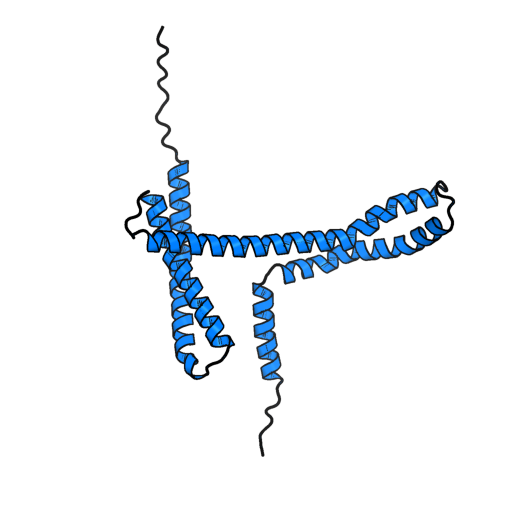? 6.170 -0.509 1.642 1.00 85.56 106 LYS A CA 1
ATOM 839 C C . LYS A 1 106 ? 6.289 -1.607 0.587 1.00 85.56 106 LYS A C 1
ATOM 841 O O . LYS A 1 106 ? 6.911 -1.379 -0.446 1.00 85.56 106 LYS A O 1
ATOM 846 N N . GLN A 1 107 ? 5.716 -2.786 0.829 1.00 83.50 107 GLN A N 1
ATOM 847 C CA . GLN A 1 107 ? 5.703 -3.871 -0.155 1.00 83.50 107 GLN A CA 1
ATOM 848 C C . GLN A 1 107 ? 4.881 -3.490 -1.396 1.00 83.50 107 GLN A C 1
ATOM 850 O O . GLN A 1 107 ? 5.325 -3.755 -2.513 1.00 83.50 107 GLN A O 1
ATOM 855 N N . LYS A 1 108 ? 3.739 -2.803 -1.229 1.00 79.62 108 LYS A N 1
ATOM 856 C CA . LYS A 1 108 ? 2.930 -2.261 -2.340 1.00 79.62 108 LYS A CA 1
ATOM 857 C C . LYS A 1 108 ? 3.742 -1.268 -3.184 1.00 79.62 108 LYS A C 1
ATOM 859 O O . LYS A 1 108 ? 3.817 -1.419 -4.403 1.00 79.62 108 LYS A O 1
ATOM 864 N N . ALA A 1 109 ? 4.426 -0.325 -2.537 1.00 84.38 109 ALA A N 1
ATOM 865 C CA . ALA A 1 109 ? 5.279 0.661 -3.202 1.00 84.38 109 ALA A CA 1
ATOM 866 C C . ALA A 1 109 ? 6.501 0.028 -3.893 1.00 84.38 109 ALA A C 1
ATOM 868 O O . ALA A 1 109 ? 6.797 0.345 -5.043 1.00 84.38 109 ALA A O 1
ATOM 869 N N . LEU A 1 110 ? 7.191 -0.908 -3.232 1.00 87.44 110 LEU A N 1
ATOM 870 C CA . LEU A 1 110 ? 8.321 -1.635 -3.820 1.00 87.44 110 LEU A CA 1
ATOM 871 C C . LEU A 1 110 ? 7.882 -2.398 -5.070 1.00 87.44 110 LEU A C 1
ATOM 873 O O . LEU A 1 110 ? 8.550 -2.339 -6.100 1.00 87.44 110 LEU A O 1
ATOM 877 N N . ARG A 1 111 ? 6.742 -3.090 -4.993 1.00 82.19 111 ARG A N 1
ATOM 878 C CA . ARG A 1 111 ? 6.172 -3.813 -6.129 1.00 82.19 111 ARG A CA 1
ATOM 879 C C . ARG A 1 111 ? 5.896 -2.876 -7.303 1.00 82.19 111 ARG A C 1
ATOM 881 O O . ARG A 1 111 ? 6.238 -3.228 -8.425 1.00 82.19 111 ARG A O 1
ATOM 888 N N . MET A 1 112 ? 5.342 -1.688 -7.053 1.00 81.81 112 MET A N 1
ATOM 889 C CA . MET A 1 112 ? 5.142 -0.662 -8.083 1.00 81.81 112 MET A CA 1
ATOM 890 C C . MET A 1 112 ? 6.471 -0.252 -8.731 1.00 81.81 112 MET A C 1
ATOM 892 O O . MET A 1 112 ? 6.590 -0.312 -9.951 1.00 81.81 112 MET A O 1
ATOM 896 N N . VAL A 1 113 ? 7.488 0.088 -7.933 1.00 87.75 113 VAL A N 1
ATOM 897 C CA . VAL A 1 113 ? 8.815 0.482 -8.444 1.00 87.75 113 VAL A CA 1
ATOM 898 C C . VAL A 1 113 ? 9.443 -0.625 -9.293 1.00 87.75 113 VAL A C 1
ATOM 900 O O . VAL A 1 113 ? 9.959 -0.349 -10.375 1.00 87.75 113 VAL A O 1
ATOM 903 N N . LEU A 1 114 ? 9.370 -1.878 -8.839 1.00 88.62 114 LEU A N 1
ATOM 904 C CA . LEU A 1 114 ? 9.886 -3.027 -9.585 1.00 88.62 114 LEU A CA 1
ATOM 905 C C . LEU A 1 114 ? 9.158 -3.222 -10.922 1.00 88.62 114 LEU A C 1
ATOM 907 O O . LEU A 1 114 ? 9.809 -3.517 -11.921 1.00 88.62 114 LEU A O 1
ATOM 911 N N . MET A 1 115 ? 7.837 -3.017 -10.966 1.00 84.94 115 MET A N 1
ATOM 912 C CA . MET A 1 115 ? 7.065 -3.076 -12.213 1.00 84.94 115 MET A CA 1
ATOM 913 C C . MET A 1 115 ? 7.460 -1.947 -13.176 1.00 84.94 115 MET A C 1
ATOM 915 O O . MET A 1 115 ? 7.676 -2.219 -14.356 1.00 84.94 115 MET A O 1
ATOM 919 N N . CYS A 1 116 ? 7.638 -0.713 -12.688 1.00 85.75 116 CYS A N 1
ATOM 920 C CA . CYS A 1 116 ? 8.145 0.400 -13.502 1.00 85.75 116 CYS A CA 1
ATOM 921 C C . CYS A 1 116 ? 9.531 0.083 -14.080 1.00 85.75 116 CYS A C 1
ATOM 923 O O . CYS A 1 116 ? 9.773 0.273 -15.271 1.00 85.75 116 CYS A O 1
ATOM 925 N N . ALA A 1 117 ? 10.435 -0.430 -13.240 1.00 90.56 117 ALA A N 1
ATOM 926 C CA . ALA A 1 117 ? 11.784 -0.801 -13.649 1.00 90.56 117 ALA A CA 1
ATOM 927 C C . ALA A 1 117 ? 11.768 -1.919 -14.702 1.00 90.56 117 ALA A C 1
ATOM 929 O O . ALA A 1 117 ? 12.502 -1.844 -15.682 1.00 90.56 117 ALA A O 1
ATOM 930 N N . ALA A 1 118 ? 10.900 -2.923 -14.547 1.00 89.25 118 ALA A N 1
ATOM 931 C CA . ALA A 1 118 ? 10.743 -3.990 -15.530 1.00 89.25 118 ALA A CA 1
ATOM 932 C C . ALA A 1 118 ? 10.263 -3.458 -16.892 1.00 89.25 118 ALA A C 1
ATOM 934 O O . ALA A 1 118 ? 10.847 -3.813 -17.915 1.00 89.25 118 ALA A O 1
ATOM 935 N N . VAL A 1 119 ? 9.255 -2.576 -16.918 1.00 87.88 119 VAL A N 1
ATOM 936 C CA . VAL A 1 119 ? 8.769 -1.945 -18.161 1.00 87.88 119 VAL A CA 1
ATOM 937 C C . VAL A 1 119 ? 9.875 -1.123 -18.820 1.00 87.88 119 VAL A C 1
ATOM 939 O O . VAL A 1 119 ? 10.108 -1.269 -20.020 1.00 87.88 119 VAL A O 1
ATOM 942 N N . PHE A 1 120 ? 10.613 -0.337 -18.033 1.00 88.38 120 PHE A N 1
ATOM 943 C CA . PHE A 1 120 ? 11.744 0.441 -18.530 1.00 88.38 120 PHE A CA 1
ATOM 944 C C . PHE A 1 120 ? 12.823 -0.452 -19.162 1.00 88.38 120 PHE A C 1
ATOM 946 O O . PHE A 1 120 ? 13.258 -0.206 -20.289 1.00 88.38 120 PHE A O 1
ATOM 953 N N . CYS A 1 121 ? 13.197 -1.534 -18.474 1.00 90.75 121 CYS A N 1
ATOM 954 C CA . CYS A 1 121 ? 14.177 -2.499 -18.962 1.00 90.75 121 CYS A CA 1
ATOM 955 C C . CYS A 1 121 ? 13.724 -3.230 -20.232 1.00 90.75 121 CYS A C 1
ATOM 957 O O . CYS A 1 121 ? 14.550 -3.536 -21.084 1.00 90.75 121 CYS A O 1
ATOM 959 N N . VAL A 1 122 ? 12.433 -3.526 -20.384 1.00 88.75 122 VAL A N 1
ATOM 960 C CA . VAL A 1 122 ? 11.917 -4.228 -21.571 1.00 88.75 122 VAL A CA 1
ATOM 961 C C . VAL A 1 122 ? 11.759 -3.283 -22.764 1.00 88.75 122 VAL A C 1
ATOM 963 O O . VAL A 1 122 ? 12.046 -3.680 -23.892 1.00 88.75 122 VAL A O 1
ATOM 966 N N . CYS A 1 123 ? 11.328 -2.040 -22.539 1.00 89.75 123 CYS A N 1
ATOM 967 C CA . CYS A 1 123 ? 10.972 -1.125 -23.625 1.00 89.75 123 CYS A CA 1
ATOM 968 C C . CYS A 1 123 ? 12.146 -0.251 -24.076 1.00 89.75 123 CYS A C 1
ATOM 970 O O . CYS A 1 123 ? 12.366 -0.083 -25.273 1.00 89.75 123 CYS A O 1
ATOM 972 N N . PHE A 1 124 ? 12.928 0.290 -23.141 1.00 88.69 124 PHE A N 1
ATOM 973 C CA . PHE A 1 124 ? 13.955 1.286 -23.462 1.00 88.69 124 PHE A CA 1
ATOM 974 C C . PHE A 1 124 ? 15.357 0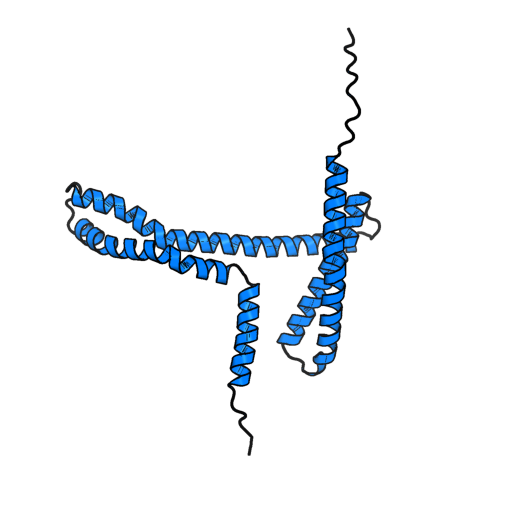.696 -23.567 1.00 88.69 124 PHE A C 1
ATOM 976 O O . PHE A 1 124 ? 16.123 1.083 -24.452 1.00 88.69 124 PHE A O 1
ATOM 983 N N . THR A 1 125 ? 15.717 -0.257 -22.705 1.00 91.25 125 THR A N 1
ATOM 984 C CA . THR A 1 125 ? 17.078 -0.816 -22.689 1.00 91.25 125 THR A CA 1
ATOM 985 C C . THR A 1 125 ? 17.489 -1.476 -24.014 1.00 91.25 125 THR A C 1
ATOM 987 O O . THR A 1 125 ? 18.594 -1.183 -24.472 1.00 91.25 125 THR A O 1
ATOM 990 N N . PRO A 1 126 ? 16.650 -2.277 -24.709 1.00 90.69 126 PRO A N 1
ATOM 991 C CA . PRO A 1 126 ? 17.028 -2.866 -25.995 1.00 90.69 126 PRO A CA 1
ATOM 992 C C . PRO A 1 126 ? 17.286 -1.806 -27.068 1.00 90.69 126 PRO A C 1
ATOM 994 O O . PRO A 1 126 ? 18.209 -1.946 -27.867 1.00 90.69 126 PRO A O 1
ATOM 997 N N . TYR A 1 127 ? 16.507 -0.721 -27.064 1.00 91.88 127 TYR A N 1
ATOM 998 C CA . TYR A 1 127 ? 16.690 0.398 -27.984 1.00 91.88 127 TYR A CA 1
ATOM 999 C C . TYR A 1 127 ? 18.008 1.130 -27.723 1.00 91.88 127 TYR A C 1
ATOM 1001 O O . TYR A 1 127 ? 18.813 1.276 -28.642 1.00 91.88 127 TYR A O 1
ATOM 1009 N N . HIS A 1 128 ? 18.274 1.514 -26.471 1.00 89.62 128 HIS A N 1
ATOM 1010 C CA . HIS A 1 128 ? 19.504 2.226 -26.113 1.00 89.62 128 HIS A CA 1
ATOM 1011 C C . HIS A 1 128 ? 20.771 1.387 -26.302 1.00 89.62 128 HIS A C 1
ATOM 1013 O O . HIS A 1 128 ? 21.808 1.951 -26.636 1.00 89.62 128 HIS A O 1
ATOM 1019 N N . ILE A 1 129 ? 20.698 0.063 -26.127 1.00 89.75 129 ILE A N 1
ATOM 1020 C CA . ILE A 1 129 ? 21.823 -0.835 -26.415 1.00 89.75 129 ILE A CA 1
ATOM 1021 C C . ILE A 1 129 ? 22.034 -0.965 -27.927 1.00 89.75 129 ILE A C 1
ATOM 1023 O O . ILE A 1 129 ? 23.165 -0.845 -28.381 1.00 89.75 129 ILE A O 1
ATOM 1027 N N . ASN A 1 130 ? 20.979 -1.180 -28.722 1.00 87.00 130 ASN A N 1
ATOM 1028 C CA . ASN A 1 130 ? 21.118 -1.426 -30.164 1.00 87.00 130 ASN A CA 1
ATOM 1029 C C . ASN A 1 130 ? 21.405 -0.162 -30.990 1.00 87.00 130 ASN A C 1
ATOM 1031 O O . ASN A 1 130 ? 21.989 -0.261 -32.068 1.00 87.00 130 ASN A O 1
ATOM 1035 N N . PHE A 1 131 ? 21.020 1.022 -30.510 1.00 89.31 131 PHE A N 1
ATOM 1036 C CA . PHE A 1 131 ? 21.250 2.299 -31.191 1.00 89.31 131 PHE A CA 1
ATOM 1037 C C . PHE A 1 131 ? 22.736 2.601 -31.503 1.00 89.31 131 PHE A C 1
ATOM 1039 O O . PHE A 1 131 ? 23.040 2.865 -32.666 1.00 89.31 131 PHE A O 1
ATOM 1046 N N . PRO A 1 132 ? 23.694 2.523 -30.556 1.00 90.44 132 PRO A N 1
ATOM 1047 C CA . PRO A 1 132 ? 25.109 2.759 -30.853 1.00 90.44 132 PRO A CA 1
ATOM 1048 C C . PRO A 1 132 ? 25.703 1.718 -31.809 1.00 90.44 132 PRO A C 1
ATOM 1050 O O . PRO A 1 132 ? 26.470 2.088 -32.696 1.00 90.44 132 PRO A O 1
ATOM 1053 N N . PHE A 1 133 ? 25.320 0.439 -31.695 1.00 88.56 133 PHE A N 1
ATOM 1054 C CA . PHE A 1 133 ? 25.744 -0.586 -32.658 1.00 88.56 133 PHE A CA 1
ATOM 1055 C C . PHE A 1 133 ? 25.209 -0.292 -34.061 1.00 88.56 133 PHE A C 1
ATOM 1057 O O . PHE A 1 133 ? 25.936 -0.453 -35.038 1.00 88.56 133 PHE A O 1
ATOM 1064 N N . PHE A 1 134 ? 23.965 0.180 -34.168 1.00 86.69 134 PHE A N 1
ATOM 1065 C CA . PHE A 1 134 ? 23.367 0.579 -35.440 1.00 86.69 134 PHE A CA 1
ATOM 1066 C C . PHE A 1 134 ? 24.113 1.757 -36.076 1.00 86.69 134 PHE A C 1
ATOM 1068 O O . PHE A 1 134 ? 24.464 1.680 -37.253 1.00 86.69 134 PHE A O 1
ATOM 1075 N N . MET A 1 135 ? 24.447 2.786 -35.291 1.00 85.75 135 MET A N 1
ATOM 1076 C CA . MET A 1 135 ? 25.268 3.909 -35.760 1.00 85.75 135 MET A CA 1
ATOM 1077 C C . MET A 1 135 ? 26.659 3.438 -36.218 1.00 85.75 135 MET A C 1
ATOM 1079 O O . MET A 1 135 ? 27.095 3.782 -37.310 1.00 85.75 135 MET A O 1
ATOM 1083 N N . MET A 1 136 ? 27.335 2.577 -35.448 1.00 86.50 136 MET A N 1
ATOM 1084 C CA . MET A 1 136 ? 28.649 2.027 -35.824 1.00 86.50 136 MET A CA 1
ATOM 1085 C C . MET A 1 136 ? 28.619 1.155 -37.089 1.00 86.50 136 MET A C 1
ATOM 1087 O O . MET A 1 136 ? 29.605 1.105 -37.829 1.00 86.50 136 MET A O 1
ATOM 1091 N N . VAL A 1 137 ? 27.513 0.448 -37.328 1.00 85.25 137 VAL A N 1
ATOM 1092 C CA . VAL A 1 137 ? 27.290 -0.355 -38.536 1.00 85.25 137 VAL A CA 1
ATOM 1093 C C . VAL A 1 137 ? 27.091 0.538 -39.765 1.00 85.25 137 VAL A C 1
ATOM 1095 O O . VAL A 1 137 ? 27.666 0.244 -40.813 1.00 85.25 137 VAL A O 1
ATOM 1098 N N . ILE A 1 138 ? 26.326 1.628 -39.643 1.00 80.19 138 ILE A N 1
ATOM 1099 C CA . ILE A 1 138 ? 26.115 2.598 -40.732 1.00 80.19 138 ILE A CA 1
ATOM 1100 C C . ILE A 1 138 ? 27.425 3.300 -41.113 1.00 80.19 138 ILE A C 1
ATOM 1102 O O . ILE A 1 138 ? 27.716 3.447 -42.298 1.00 80.19 138 ILE A O 1
ATOM 1106 N N . GLU A 1 139 ? 28.253 3.646 -40.126 1.00 85.56 139 GLU A N 1
ATOM 1107 C CA . GLU A 1 139 ? 29.564 4.286 -40.329 1.00 85.56 139 GLU A CA 1
ATOM 1108 C C . GLU A 1 139 ? 30.669 3.309 -40.792 1.00 85.56 139 GLU A C 1
ATOM 1110 O O . GLU A 1 139 ? 31.840 3.674 -40.881 1.00 85.56 139 GLU A O 1
ATOM 1115 N N . ASN A 1 140 ? 30.331 2.046 -41.092 1.00 78.56 140 ASN A N 1
ATOM 1116 C CA . ASN A 1 140 ? 31.261 1.001 -41.553 1.00 78.56 140 ASN A CA 1
ATOM 1117 C C . ASN A 1 140 ? 32.471 0.734 -40.626 1.00 78.56 140 ASN A C 1
ATOM 1119 O O . ASN A 1 140 ? 33.501 0.209 -41.070 1.00 78.56 140 ASN A O 1
ATOM 1123 N N . ILE A 1 141 ? 32.351 1.042 -39.330 1.00 79.69 141 ILE A N 1
ATOM 1124 C CA . ILE A 1 141 ? 33.408 0.783 -38.338 1.00 79.69 141 ILE A CA 1
ATOM 1125 C C . ILE A 1 141 ? 33.442 -0.703 -37.955 1.00 79.69 141 ILE A C 1
ATOM 1127 O O . ILE A 1 141 ? 34.517 -1.293 -37.842 1.00 79.69 141 ILE A O 1
ATOM 1131 N N . ILE A 1 142 ? 32.275 -1.340 -37.809 1.00 76.12 142 ILE A N 1
ATOM 1132 C CA . ILE A 1 142 ? 32.156 -2.776 -37.518 1.00 76.12 142 ILE A CA 1
ATOM 1133 C C . IL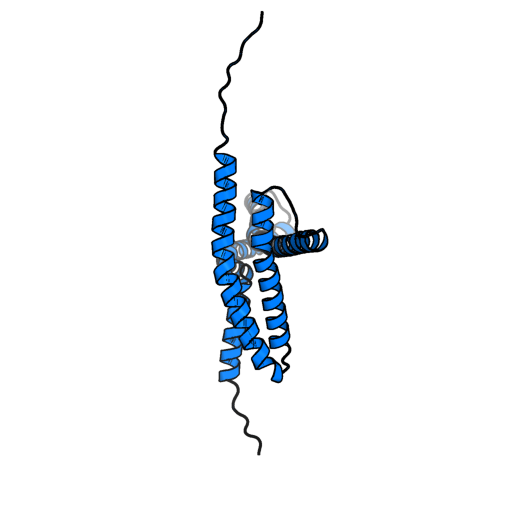E A 1 142 ? 31.939 -3.543 -38.828 1.00 76.12 142 ILE A C 1
ATOM 1135 O O . ILE A 1 142 ? 30.881 -3.446 -39.445 1.00 76.12 142 ILE A O 1
ATOM 1139 N N . ARG A 1 143 ? 32.936 -4.338 -39.237 1.00 73.94 143 ARG A N 1
ATOM 1140 C CA . ARG A 1 143 ? 32.918 -5.140 -40.482 1.00 73.94 143 ARG A CA 1
ATOM 1141 C C . ARG A 1 143 ? 32.486 -6.598 -40.287 1.00 73.94 143 ARG A C 1
ATOM 1143 O O . ARG A 1 143 ? 32.514 -7.385 -41.229 1.00 73.94 143 ARG A O 1
ATOM 1150 N N . ASP A 1 144 ? 32.105 -6.969 -39.069 1.00 84.62 144 ASP A N 1
ATOM 1151 C CA . ASP A 1 144 ? 31.659 -8.323 -38.754 1.00 84.62 144 ASP A CA 1
ATOM 1152 C C . ASP A 1 144 ? 30.239 -8.573 -39.298 1.00 84.62 144 ASP A C 1
ATOM 1154 O O . ASP A 1 144 ? 29.269 -7.920 -38.900 1.00 84.62 144 ASP A O 1
ATOM 1158 N N . CYS A 1 145 ? 30.111 -9.541 -40.210 1.00 80.25 145 CYS A N 1
ATOM 1159 C CA . CYS A 1 145 ? 28.844 -9.893 -40.852 1.00 80.25 145 CYS A CA 1
ATOM 1160 C C . CYS A 1 145 ? 27.781 -10.408 -39.867 1.00 80.25 145 CYS A C 1
ATOM 1162 O O . CYS A 1 145 ? 26.584 -10.212 -40.113 1.00 80.25 145 CYS A O 1
ATOM 1164 N N . ALA A 1 146 ? 28.181 -11.056 -38.767 1.00 85.25 146 ALA A N 1
ATOM 1165 C CA . ALA A 1 146 ? 27.242 -11.545 -37.761 1.00 85.25 146 ALA A CA 1
ATOM 1166 C C . ALA A 1 146 ? 26.624 -10.375 -36.983 1.00 85.25 146 ALA A C 1
ATOM 1168 O O . ALA A 1 146 ? 25.401 -10.304 -36.837 1.00 85.25 146 ALA A O 1
ATOM 1169 N N . VAL A 1 147 ? 27.456 -9.414 -36.567 1.00 82.00 147 VAL A N 1
ATOM 1170 C CA . VAL A 1 147 ? 27.022 -8.211 -35.837 1.00 82.00 147 VAL A CA 1
ATOM 1171 C C . VAL A 1 147 ? 26.186 -7.299 -36.734 1.00 82.00 147 VAL A C 1
ATOM 1173 O O . VAL A 1 147 ? 25.154 -6.791 -36.293 1.00 82.00 147 VAL A O 1
ATOM 1176 N N . HIS A 1 148 ? 26.563 -7.156 -38.007 1.00 84.94 148 HIS A N 1
ATOM 1177 C CA . HIS A 1 148 ? 25.826 -6.367 -38.996 1.00 84.94 148 HIS A CA 1
ATOM 1178 C C . HIS A 1 148 ? 24.393 -6.893 -39.193 1.00 84.94 148 HIS A C 1
ATOM 1180 O O . HIS A 1 148 ? 23.416 -6.155 -39.046 1.00 84.94 148 HIS A O 1
ATOM 1186 N N . ARG A 1 149 ? 24.248 -8.203 -39.445 1.00 84.31 149 ARG A N 1
ATOM 1187 C CA . ARG A 1 149 ? 22.939 -8.848 -39.637 1.00 84.31 149 ARG A CA 1
ATOM 1188 C C . ARG A 1 149 ? 22.094 -8.838 -38.363 1.00 84.31 149 ARG A C 1
ATOM 1190 O O . ARG A 1 149 ? 20.886 -8.614 -38.443 1.00 84.31 149 ARG A O 1
ATOM 1197 N N . ALA A 1 150 ? 22.711 -9.082 -37.206 1.00 84.75 150 ALA A N 1
ATOM 1198 C CA . ALA A 1 150 ? 22.024 -9.040 -35.919 1.00 84.75 150 ALA A CA 1
ATOM 1199 C C . ALA A 1 150 ? 21.483 -7.631 -35.638 1.00 84.75 150 ALA A C 1
ATOM 1201 O O . ALA A 1 150 ? 20.284 -7.468 -35.423 1.00 84.75 150 ALA A O 1
ATOM 1202 N N . THR A 1 151 ? 22.330 -6.607 -35.734 1.00 84.62 151 THR A N 1
ATOM 1203 C CA . THR A 1 151 ? 21.970 -5.208 -35.456 1.00 84.62 151 THR A CA 1
ATOM 1204 C C . THR A 1 151 ? 20.833 -4.721 -36.354 1.00 84.62 151 THR A C 1
ATOM 1206 O O . THR A 1 151 ? 19.841 -4.195 -35.853 1.00 84.62 151 THR A O 1
ATOM 1209 N N . LEU A 1 152 ? 20.908 -4.974 -37.667 1.00 82.38 152 LEU A N 1
ATOM 1210 C CA . LEU A 1 152 ? 19.854 -4.594 -38.617 1.00 82.38 152 LEU A CA 1
ATOM 1211 C C . LEU A 1 152 ? 18.515 -5.298 -38.351 1.00 82.38 152 LEU A C 1
ATOM 1213 O O . LEU A 1 152 ? 17.458 -4.742 -38.646 1.00 82.38 152 LEU A O 1
ATOM 1217 N N . ARG A 1 153 ? 18.534 -6.508 -37.779 1.00 85.25 153 ARG A N 1
ATOM 1218 C CA . ARG A 1 153 ? 17.313 -7.250 -37.443 1.00 85.25 153 ARG A CA 1
ATOM 1219 C C . ARG A 1 153 ? 16.734 -6.867 -36.080 1.00 85.25 153 ARG A C 1
ATOM 1221 O O . ARG A 1 153 ? 15.515 -6.809 -35.942 1.00 85.25 153 ARG A O 1
ATOM 1228 N N . PHE A 1 154 ? 17.579 -6.593 -35.089 1.00 87.81 154 PHE A N 1
ATOM 1229 C CA . PHE A 1 154 ? 17.152 -6.226 -33.734 1.00 87.81 154 PHE A CA 1
ATOM 1230 C C . PHE A 1 154 ? 16.758 -4.754 -33.597 1.00 87.81 154 PHE A C 1
ATOM 1232 O O . PHE A 1 154 ? 15.946 -4.428 -32.729 1.00 87.81 154 PHE A O 1
ATOM 1239 N N . HIS A 1 155 ? 17.273 -3.869 -34.452 1.00 87.56 155 HIS A N 1
ATOM 1240 C CA . HIS A 1 155 ? 16.935 -2.447 -34.435 1.00 87.56 155 HIS A CA 1
ATOM 1241 C C . HIS A 1 155 ? 15.422 -2.158 -34.599 1.00 87.56 155 HIS A C 1
ATOM 1243 O O . HIS A 1 155 ? 14.857 -1.535 -33.698 1.00 87.56 155 HIS A O 1
ATOM 1249 N N . PRO A 1 156 ? 14.712 -2.655 -35.640 1.00 88.50 156 PRO A N 1
ATOM 1250 C CA . PRO A 1 156 ? 13.266 -2.439 -35.770 1.00 88.50 156 PRO A CA 1
ATOM 1251 C C . PRO A 1 156 ? 12.469 -3.071 -34.621 1.00 88.50 156 PRO A C 1
ATOM 1253 O O . PRO A 1 156 ? 11.519 -2.470 -34.132 1.00 88.50 156 PRO A O 1
ATOM 1256 N N . VAL A 1 157 ? 12.890 -4.239 -34.122 1.00 90.19 157 VAL A N 1
ATOM 1257 C CA . VAL A 1 157 ? 12.265 -4.878 -32.949 1.00 90.19 157 VAL A CA 1
ATOM 1258 C C . VAL A 1 157 ? 12.394 -3.990 -31.708 1.00 90.19 157 VAL A C 1
ATOM 1260 O O . VAL A 1 157 ? 11.430 -3.811 -30.970 1.00 90.19 157 VAL A O 1
ATOM 1263 N N . SER A 1 158 ? 13.565 -3.389 -31.501 1.00 90.38 158 SER A N 1
ATOM 1264 C CA . SER A 1 158 ? 13.826 -2.503 -30.363 1.00 90.38 158 SER A CA 1
ATOM 1265 C C . SER A 1 158 ? 13.040 -1.194 -30.449 1.00 90.38 158 SER A C 1
ATOM 1267 O O . SER A 1 158 ? 12.563 -0.703 -29.431 1.00 90.38 158 SER A O 1
ATOM 1269 N N . LEU A 1 159 ? 12.846 -0.656 -31.658 1.00 88.50 159 LEU A N 1
ATOM 1270 C CA . LEU A 1 159 ? 11.973 0.498 -31.907 1.00 88.50 159 LEU A CA 1
ATOM 1271 C C . LEU A 1 159 ? 10.501 0.189 -31.595 1.00 88.50 159 LEU A C 1
ATOM 1273 O O . LEU A 1 159 ? 9.805 1.005 -30.983 1.00 88.50 159 LEU A O 1
ATOM 1277 N N . CYS A 1 160 ? 10.028 -1.004 -31.967 1.00 90.56 160 CYS A N 1
ATOM 1278 C CA . CYS A 1 160 ? 8.686 -1.457 -31.607 1.00 90.56 160 CYS A CA 1
ATOM 1279 C C . CYS A 1 160 ? 8.533 -1.613 -30.086 1.00 90.56 160 CYS A C 1
ATOM 1281 O O . CYS A 1 160 ? 7.532 -1.163 -29.535 1.00 90.56 160 CYS A O 1
ATOM 1283 N N . LEU A 1 161 ? 9.528 -2.184 -29.397 1.00 91.06 161 LEU A N 1
ATOM 1284 C CA . LEU A 1 161 ? 9.524 -2.310 -27.933 1.00 91.06 161 LEU A CA 1
ATOM 1285 C C . LEU A 1 161 ? 9.498 -0.946 -27.231 1.00 91.06 161 LEU A C 1
ATOM 1287 O O . LEU A 1 161 ? 8.720 -0.764 -26.299 1.00 91.06 161 LEU A O 1
ATOM 1291 N N . ALA A 1 162 ? 10.270 0.031 -27.710 1.00 89.44 162 ALA A N 1
ATOM 1292 C CA . ALA A 1 162 ? 10.241 1.390 -27.169 1.00 89.44 162 ALA A CA 1
ATOM 1293 C C . ALA A 1 162 ? 8.860 2.044 -27.338 1.00 89.44 162 ALA A C 1
ATOM 1295 O O . ALA A 1 162 ? 8.373 2.725 -26.437 1.00 89.44 162 ALA A O 1
ATOM 1296 N N . SER A 1 163 ? 8.192 1.775 -28.463 1.00 88.50 163 SER A N 1
ATOM 1297 C CA . SER A 1 163 ? 6.839 2.275 -28.736 1.00 88.50 163 SER A CA 1
ATOM 1298 C C . SER A 1 163 ? 5.770 1.623 -27.850 1.00 88.50 163 SER A C 1
ATOM 1300 O O . SER A 1 163 ? 4.744 2.239 -27.590 1.00 88.50 163 SER A O 1
ATOM 1302 N N . LEU A 1 164 ? 6.002 0.407 -27.339 1.00 88.50 164 LEU A N 1
ATOM 1303 C CA . LEU A 1 164 ? 5.083 -0.263 -26.409 1.00 88.50 164 LEU A CA 1
ATOM 1304 C C . LEU A 1 164 ? 5.088 0.344 -25.002 1.00 88.50 164 LEU A C 1
ATOM 1306 O O . LEU A 1 164 ? 4.159 0.075 -24.241 1.00 88.50 164 LEU A O 1
ATOM 1310 N N . ASN A 1 165 ? 6.072 1.183 -24.659 1.00 87.31 165 ASN A N 1
ATOM 1311 C CA . ASN A 1 165 ? 6.130 1.831 -23.351 1.00 87.31 165 ASN A CA 1
ATOM 1312 C C . ASN A 1 165 ? 4.835 2.599 -23.032 1.00 87.31 165 ASN A C 1
ATOM 1314 O O . ASN A 1 165 ? 4.264 2.418 -21.962 1.00 87.31 165 ASN A O 1
ATOM 1318 N N . CYS A 1 166 ? 4.308 3.364 -23.994 1.00 85.00 166 CYS A N 1
ATOM 1319 C CA . CYS A 1 166 ? 3.071 4.124 -23.792 1.00 85.00 166 CYS A CA 1
ATOM 1320 C C . CYS A 1 166 ? 1.822 3.234 -23.662 1.00 85.00 166 CYS A C 1
ATOM 1322 O O . CYS A 1 166 ? 0.851 3.604 -23.005 1.00 85.00 166 CYS A O 1
ATOM 1324 N N . CYS A 1 167 ? 1.835 2.035 -24.256 1.00 82.81 167 CYS A N 1
ATOM 1325 C CA . CYS A 1 167 ? 0.756 1.055 -24.115 1.00 82.81 167 CYS A CA 1
ATOM 1326 C C . CYS A 1 167 ? 0.797 0.327 -22.763 1.00 82.81 167 CYS A C 1
ATOM 1328 O O . CYS A 1 167 ? -0.218 -0.224 -22.333 1.00 82.81 167 CYS A O 1
ATOM 1330 N N . LEU A 1 168 ? 1.956 0.307 -22.101 1.00 82.06 168 LEU A N 1
ATOM 1331 C CA . LEU A 1 168 ? 2.150 -0.332 -20.802 1.00 82.06 168 LEU A CA 1
ATOM 1332 C C . LEU A 1 168 ? 1.914 0.621 -19.627 1.00 82.06 168 LEU A C 1
ATOM 1334 O O . LEU A 1 168 ? 1.729 0.137 -18.511 1.00 82.06 168 LEU A O 1
ATOM 1338 N N . ASP A 1 169 ? 1.810 1.932 -19.862 1.00 78.25 169 ASP A N 1
ATOM 1339 C CA . ASP A 1 169 ? 1.461 2.899 -18.816 1.00 78.25 169 ASP A CA 1
ATOM 1340 C C . ASP A 1 169 ? 0.099 2.572 -18.161 1.00 78.25 169 ASP A C 1
ATOM 1342 O O . ASP A 1 169 ? 0.052 2.413 -16.940 1.00 78.25 169 ASP A O 1
ATOM 1346 N N . PRO A 1 170 ? -1.013 2.335 -18.896 1.00 77.19 170 PRO A N 1
ATOM 1347 C CA . PRO A 1 170 ? -2.290 1.946 -18.282 1.00 77.19 170 PRO A CA 1
ATOM 1348 C C . PRO A 1 170 ? -2.229 0.597 -17.557 1.00 77.19 170 PRO A C 1
ATOM 1350 O O . PRO A 1 170 ? -2.913 0.394 -16.554 1.00 77.19 170 PRO A O 1
ATOM 1353 N N . VAL A 1 171 ? -1.399 -0.327 -18.048 1.00 75.31 171 VAL A N 1
ATOM 1354 C CA . VAL A 1 171 ? -1.169 -1.635 -17.424 1.00 75.31 171 VAL A CA 1
ATOM 1355 C C . VAL A 1 171 ? -0.455 -1.456 -16.084 1.00 75.31 171 VAL A C 1
ATOM 1357 O O . VAL A 1 171 ? -0.854 -2.058 -15.088 1.00 75.31 171 VAL A O 1
ATOM 1360 N N . LEU A 1 172 ? 0.540 -0.573 -16.025 1.00 76.69 172 LEU A N 1
ATOM 1361 C CA . LEU A 1 172 ? 1.227 -0.191 -14.799 1.00 76.69 172 LEU A CA 1
ATOM 1362 C C . LEU A 1 172 ? 0.248 0.424 -13.789 1.00 76.69 172 LEU A C 1
ATOM 1364 O O . LEU A 1 172 ? 0.222 -0.021 -12.645 1.00 76.69 172 LEU A O 1
ATOM 1368 N N . TYR A 1 173 ? -0.621 1.350 -14.211 1.00 71.69 173 TYR A N 1
ATOM 1369 C CA . TYR A 1 173 ? -1.668 1.924 -13.350 1.00 71.69 173 TYR A CA 1
ATOM 1370 C C . TYR A 1 173 ? -2.675 0.877 -12.850 1.00 71.69 173 TYR A C 1
ATOM 1372 O O . TYR A 1 173 ? -3.055 0.882 -11.673 1.00 71.69 173 TYR A O 1
ATOM 1380 N N . TYR A 1 174 ? -3.073 -0.051 -13.721 1.00 69.00 174 TYR A N 1
ATOM 1381 C CA . TYR A 1 174 ? -3.978 -1.146 -13.382 1.00 69.00 174 TYR A CA 1
ATOM 1382 C C . TYR A 1 174 ? -3.366 -2.108 -12.352 1.00 69.00 174 TYR A C 1
ATOM 1384 O O . TYR A 1 174 ? -4.026 -2.489 -11.388 1.00 69.00 174 TYR A O 1
ATOM 1392 N N . PHE A 1 175 ? -2.096 -2.490 -12.514 1.00 67.50 175 PHE A N 1
ATOM 1393 C CA . PHE A 1 175 ? -1.403 -3.371 -11.566 1.00 67.50 175 PHE A CA 1
ATOM 1394 C C . PHE A 1 175 ? -0.914 -2.648 -10.298 1.00 67.50 175 PHE A C 1
ATOM 1396 O O . PHE A 1 175 ? -0.663 -3.306 -9.286 1.00 67.50 175 PHE A O 1
ATOM 1403 N N . MET A 1 176 ? -0.802 -1.316 -10.329 1.00 66.12 176 MET A N 1
ATOM 1404 C CA . MET A 1 176 ? -0.426 -0.466 -9.192 1.00 66.12 176 MET A CA 1
ATOM 1405 C C . MET A 1 176 ? -1.533 -0.376 -8.131 1.00 66.12 176 MET A C 1
ATOM 1407 O O . MET A 1 176 ? -1.238 -0.241 -6.942 1.00 66.12 176 MET A O 1
ATOM 1411 N N . THR A 1 177 ? -2.803 -0.480 -8.531 1.00 60.69 177 THR A N 1
ATOM 1412 C CA . THR A 1 177 ? -3.953 -0.353 -7.624 1.00 60.69 177 THR A CA 1
ATOM 1413 C C . THR A 1 177 ? -4.605 -1.711 -7.369 1.00 60.69 177 THR A C 1
ATOM 1415 O O . THR A 1 177 ? -5.427 -2.211 -8.134 1.00 60.69 177 THR A O 1
ATOM 1418 N N . SER A 1 178 ? -4.261 -2.322 -6.232 1.00 5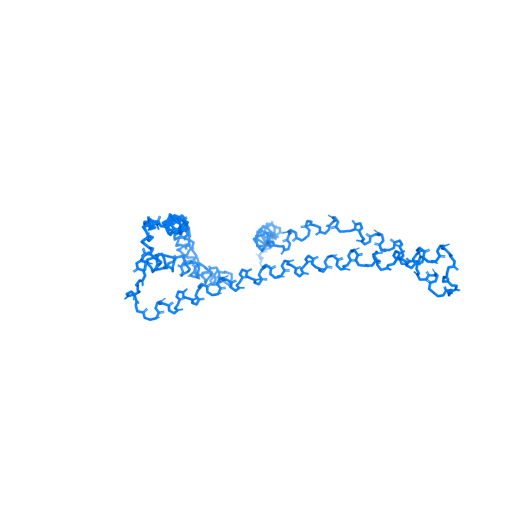8.03 178 SER A N 1
ATOM 1419 C CA . SER A 1 178 ? -4.936 -3.523 -5.717 1.00 58.03 178 SER A CA 1
ATOM 1420 C C . SER A 1 178 ? -6.448 -3.321 -5.553 1.00 58.03 178 SER A C 1
ATOM 1422 O O . SER A 1 178 ? -7.214 -4.276 -5.666 1.00 58.03 178 SER A O 1
ATOM 1424 N N . GLU A 1 179 ? -6.886 -2.076 -5.342 1.00 56.66 179 GLU A N 1
ATOM 1425 C CA . GLU A 1 179 ? -8.297 -1.703 -5.254 1.00 56.66 179 GLU A CA 1
ATOM 1426 C C . GLU A 1 179 ? -9.066 -1.945 -6.570 1.00 56.66 179 GLU A C 1
ATOM 1428 O O . GLU A 1 179 ? -10.214 -2.393 -6.531 1.00 56.66 179 GLU A O 1
ATOM 1433 N N . PHE A 1 180 ? -8.449 -1.726 -7.740 1.00 52.38 180 PHE A N 1
ATOM 1434 C CA . PHE A 1 180 ? -9.104 -1.946 -9.038 1.00 52.38 180 PHE A CA 1
ATOM 1435 C C . PHE A 1 180 ? -9.225 -3.431 -9.388 1.00 52.38 180 PHE A C 1
ATOM 1437 O O . PHE A 1 180 ? -10.231 -3.844 -9.965 1.00 52.38 180 PHE A O 1
ATOM 1444 N N . GLN A 1 181 ? -8.248 -4.252 -8.998 1.00 58.38 181 GLN A N 1
ATOM 1445 C CA . GLN A 1 181 ? -8.314 -5.701 -9.203 1.00 58.38 181 GLN A CA 1
ATOM 1446 C C . GLN A 1 181 ? -9.436 -6.342 -8.379 1.00 58.38 181 GLN A C 1
ATOM 1448 O O . GLN A 1 181 ? -10.172 -7.178 -8.908 1.00 58.38 181 GLN A O 1
ATOM 1453 N N . ASP A 1 182 ? -9.621 -5.918 -7.122 1.00 56.16 182 ASP A N 1
ATOM 1454 C CA . ASP A 1 182 ? -10.713 -6.425 -6.280 1.00 56.16 182 ASP A CA 1
ATOM 1455 C C . ASP A 1 182 ? -12.084 -5.965 -6.804 1.00 56.16 182 ASP A C 1
ATOM 1457 O O . ASP A 1 182 ? -13.030 -6.755 -6.853 1.00 56.16 182 ASP A O 1
ATOM 1461 N N . GLN A 1 183 ? -12.197 -4.726 -7.302 1.00 54.47 183 GLN A N 1
ATOM 1462 C CA . GLN A 1 183 ? -13.430 -4.242 -7.934 1.00 54.47 183 GLN A CA 1
ATOM 1463 C C . GLN A 1 183 ? -13.756 -4.954 -9.255 1.00 54.47 183 GLN A C 1
ATOM 1465 O O . GLN A 1 183 ? -14.926 -5.254 -9.506 1.00 54.47 183 GLN A O 1
ATOM 1470 N N . LEU A 1 184 ? -12.762 -5.265 -10.091 1.00 56.09 184 LEU A N 1
ATOM 1471 C CA . LEU A 1 184 ? -12.980 -5.988 -11.347 1.00 56.09 184 LEU A CA 1
ATOM 1472 C C . LEU A 1 184 ? -13.300 -7.469 -11.101 1.00 56.09 184 LEU A C 1
ATOM 1474 O O . LEU A 1 184 ? -14.158 -8.025 -11.781 1.00 56.09 184 LEU A O 1
ATOM 1478 N N . LEU A 1 185 ? -12.678 -8.101 -10.101 1.00 57.31 185 LEU A N 1
ATOM 1479 C CA . LEU A 1 185 ? -13.033 -9.457 -9.669 1.00 57.31 185 LEU A CA 1
ATOM 1480 C C . LEU A 1 185 ? -14.446 -9.501 -9.079 1.00 57.31 185 LEU A C 1
ATOM 1482 O O . LEU A 1 185 ? -15.205 -10.421 -9.390 1.00 57.31 185 LEU A O 1
ATOM 1486 N N . ARG A 1 186 ? -14.848 -8.494 -8.291 1.00 54.69 186 ARG A N 1
ATOM 1487 C CA . ARG A 1 186 ? -16.224 -8.374 -7.777 1.00 54.69 186 ARG A CA 1
ATOM 1488 C C . ARG A 1 186 ? -17.240 -8.172 -8.903 1.00 54.69 186 ARG A C 1
ATOM 1490 O O . ARG A 1 186 ? -18.215 -8.922 -8.957 1.00 54.69 186 ARG A O 1
ATOM 1497 N N . HIS A 1 187 ? -17.014 -7.239 -9.829 1.00 56.53 187 HIS A N 1
ATOM 1498 C CA . HIS A 1 187 ? -17.924 -7.009 -10.961 1.00 56.53 187 HIS A CA 1
ATOM 1499 C C . HIS A 1 187 ? -17.916 -8.154 -11.980 1.00 56.53 187 HIS A C 1
ATOM 1501 O O . HIS A 1 187 ? -18.973 -8.547 -12.471 1.00 56.53 187 HIS A O 1
ATOM 1507 N N . GLY A 1 188 ? -16.756 -8.749 -12.250 1.00 58.09 188 GLY A N 1
ATOM 1508 C CA . GLY A 1 188 ? -16.607 -9.923 -13.104 1.00 58.09 188 GLY A CA 1
ATOM 1509 C C . GLY A 1 188 ? -17.335 -11.134 -12.532 1.00 58.09 188 GLY A C 1
ATOM 1510 O O . GLY A 1 188 ? -18.042 -11.817 -13.263 1.00 58.09 188 GLY A O 1
ATOM 1511 N N . CYS A 1 189 ? -17.265 -11.358 -11.217 1.00 54.88 189 CYS A N 1
ATOM 1512 C CA . CYS A 1 189 ? -18.001 -12.430 -10.547 1.00 54.88 189 CYS A CA 1
ATOM 1513 C C . CYS A 1 189 ? -19.524 -12.185 -10.560 1.00 54.88 189 CYS A C 1
ATOM 1515 O O . CYS A 1 189 ? -20.288 -13.128 -10.754 1.00 54.88 189 CYS A O 1
ATOM 1517 N N . VAL A 1 190 ? -19.985 -10.930 -10.447 1.00 57.12 190 VAL A N 1
ATOM 1518 C CA . VAL A 1 190 ? -21.409 -10.567 -10.623 1.00 57.12 190 VAL A CA 1
ATOM 1519 C C . VAL A 1 190 ? -21.868 -10.789 -12.069 1.00 57.12 190 VAL A C 1
ATOM 1521 O O . VAL A 1 190 ? -22.915 -11.399 -12.286 1.00 57.12 190 VAL A O 1
ATOM 1524 N N . ALA A 1 191 ? -21.070 -10.385 -13.060 1.00 55.69 191 ALA A N 1
ATOM 1525 C CA . ALA A 1 191 ? -21.362 -10.608 -14.476 1.00 55.69 191 ALA A CA 1
ATOM 1526 C C . ALA A 1 191 ? -21.337 -12.102 -14.856 1.00 55.69 191 ALA A C 1
ATOM 1528 O O . ALA A 1 191 ? -22.159 -12.548 -15.654 1.00 55.69 191 ALA A O 1
ATOM 1529 N N . LEU A 1 192 ? -20.443 -12.895 -14.258 1.00 55.12 192 LEU A N 1
ATOM 1530 C CA . LEU A 1 192 ? -20.378 -14.347 -14.452 1.00 55.12 192 LEU A CA 1
ATOM 1531 C C . LEU A 1 192 ? -21.561 -15.056 -13.777 1.00 55.12 192 LEU A C 1
ATOM 1533 O O . LEU A 1 192 ? -22.127 -15.992 -14.337 1.00 55.12 192 LEU A O 1
ATOM 1537 N N . ARG A 1 193 ? -21.988 -14.576 -12.602 1.00 53.91 193 ARG A N 1
ATOM 1538 C CA . ARG A 1 193 ? -23.167 -15.084 -11.886 1.00 53.91 193 ARG A CA 1
ATOM 1539 C C . ARG A 1 193 ? -24.475 -14.746 -12.601 1.00 53.91 193 ARG A C 1
ATOM 1541 O O . ARG A 1 193 ? -25.394 -15.552 -12.556 1.00 53.91 193 ARG A O 1
ATOM 1548 N N . ALA A 1 194 ? -24.535 -13.611 -13.297 1.00 55.25 194 ALA A N 1
ATOM 1549 C CA . ALA A 1 194 ? -25.648 -13.248 -14.175 1.00 55.25 194 ALA A CA 1
ATOM 1550 C C . ALA A 1 194 ? -25.666 -14.048 -15.495 1.00 55.25 194 ALA A C 1
ATOM 1552 O O . ALA A 1 194 ? -26.716 -14.170 -16.119 1.00 55.25 194 ALA A O 1
ATOM 1553 N N . ARG A 1 195 ? -24.523 -14.610 -15.919 1.00 52.28 195 ARG A N 1
ATOM 1554 C CA . ARG A 1 195 ? -24.395 -15.441 -17.133 1.00 52.28 195 ARG A CA 1
ATOM 1555 C C . ARG A 1 195 ? -24.478 -16.949 -16.883 1.00 52.28 195 ARG A C 1
ATOM 1557 O O . ARG A 1 195 ? -24.487 -17.700 -17.852 1.00 52.28 195 ARG A O 1
ATOM 1564 N N . LEU A 1 196 ? -24.545 -17.410 -15.631 1.00 49.44 196 LEU A N 1
ATOM 1565 C CA . LEU A 1 196 ? -24.785 -18.822 -15.325 1.00 49.44 196 LEU A CA 1
ATOM 1566 C C . LEU A 1 196 ? -26.265 -19.150 -15.591 1.00 49.44 196 LEU A C 1
ATOM 1568 O O . LEU A 1 196 ? -27.128 -18.650 -14.866 1.00 49.44 196 LEU A O 1
ATOM 1572 N N . PRO A 1 197 ? -26.592 -19.988 -16.596 1.00 50.09 197 PRO A N 1
ATOM 1573 C CA . PRO A 1 197 ? -27.962 -20.415 -16.823 1.00 50.09 197 PRO A CA 1
ATOM 1574 C C . PRO A 1 197 ? -28.413 -21.226 -15.611 1.00 50.09 197 PRO A C 1
ATOM 1576 O O . PRO A 1 197 ? -27.711 -22.132 -15.154 1.00 50.09 197 PRO A O 1
ATOM 1579 N N . HIS A 1 198 ? -29.593 -20.905 -15.092 1.00 50.59 198 HIS A N 1
ATOM 1580 C CA . HIS A 1 198 ? -30.252 -21.678 -14.053 1.00 50.59 198 HIS A CA 1
ATOM 1581 C C . HIS A 1 198 ? -30.535 -23.088 -14.596 1.00 50.59 198 HIS A C 1
ATOM 1583 O O . HIS A 1 198 ? -31.564 -23.335 -15.220 1.00 50.59 198 HIS A O 1
ATOM 1589 N N . ARG A 1 199 ? -29.602 -24.026 -14.393 1.00 48.31 199 ARG A N 1
ATOM 1590 C CA . ARG A 1 199 ? -29.830 -25.448 -14.659 1.00 48.31 199 ARG A CA 1
ATOM 1591 C C . ARG A 1 199 ? -30.824 -25.932 -13.597 1.00 48.31 199 ARG A C 1
ATOM 1593 O O . ARG A 1 199 ? -30.430 -26.259 -12.481 1.00 48.31 199 ARG A O 1
ATOM 1600 N N . ARG A 1 200 ? -32.125 -25.858 -13.907 1.00 49.25 200 ARG A N 1
ATOM 1601 C CA . ARG A 1 200 ? -33.184 -26.533 -13.143 1.00 49.25 200 ARG A CA 1
ATOM 1602 C C . ARG A 1 200 ? -32.878 -28.027 -13.167 1.00 49.25 200 ARG A C 1
ATOM 1604 O O . ARG A 1 200 ? -32.759 -28.603 -14.245 1.00 49.25 200 ARG A O 1
ATOM 1611 N N . GLY A 1 201 ? -32.706 -28.610 -11.984 1.00 48.28 201 GLY A N 1
ATOM 1612 C CA . GLY A 1 201 ? -32.762 -30.055 -11.808 1.00 48.28 201 GLY A CA 1
ATOM 1613 C C . GLY A 1 201 ? -34.165 -30.538 -12.157 1.00 48.28 201 GLY A C 1
ATOM 1614 O O . GLY A 1 201 ? -35.143 -29.952 -11.686 1.00 48.28 201 GLY A O 1
ATOM 1615 N N . GLY A 1 202 ? -34.224 -31.534 -13.036 1.00 37.19 202 GLY A N 1
ATOM 1616 C CA . GLY A 1 202 ? -35.315 -32.501 -13.081 1.00 37.19 202 GLY A CA 1
ATOM 1617 C C . GLY A 1 202 ? -35.004 -33.651 -12.138 1.00 37.19 202 GLY A C 1
ATOM 1618 O O . GLY A 1 202 ? -33.796 -33.856 -11.867 1.00 37.19 202 GLY A O 1
#

InterPro domains:
  IPR000276 G protein-coupled receptor, rhodopsin-like [PF00001] (37-104)
  IPR000276 G protein-coupled receptor, rhodopsin-like [PF00001] (105-173)
  IPR000276 G protein-coupled receptor, rhodopsin-like [PR00237] (21-45)
  IPR000276 G protein-coupled receptor, rhodopsin-like [PR00237] (109-133)
  IPR000276 G protein-coupled receptor, rhodopsin-like [PR00237] (155-181)
  IPR017452 GPCR, rhodopsin-like, 7TM [PS50262] (1-173)

Organism: NCBI:txid269412

Radius of gyration: 29.19 Å; chains: 1; bounding box: 69×73×72 Å

pLDDT: mean 78.75, std 14.78, range [35.69, 94.38]

Secondary structure (DSSP, 8-state):
------------HHHHHHHHHHHHHHHHHHHHHHHHHHHHHHHHHHGGGG--HHHHHHHHHHHHHHHHHHHHHHHHHHHHHS---SHHHHHHHHHHHHHHHHHHHHHHHHHHHHHHHHHHHHHTHHHHHHHHHHHHHHTT----HHHHHHHHHHHHHHHHHHHTHHHHHHHHHHHH-HHHHHHHHHHHHHHHHHHS------

Foldseek 3Di:
DDDDDPDDDPPPPPLVVVLVVLVVVLVVCQPCLQVVLVVQLVVLVVVCVVVDPVSVVSNVVSVLSNLQSVLSVQVSCCSVVVDHPPDDVSVVSSVVSVVVVVVVVVVLVVVLVVLVVVLCCQQPVLQVVLVVLLVCLVVVVDPDPVSNVVSVVSNVVNVVSNVCSVVCPVVSVCSSDPPNVVVCVVVVVVVVVVVDPPPDDD

Sequence (202 aa):
MESNVSSGNCTNPQMSFQSTLYATTYTLIFIPGLLANSAALWVLCRFISRKSKAIIFMINLAVADLAHVLSLPLRTYYYINHTWPFGSFLCQVCFYLKYLNIAAEKQKALRMVLMCAAVFCVCFTPYHINFPFFMMVIENIIRDCAVHRATLRFHPVSLCLASLNCCLDPVLYYFMTSEFQDQLLRHGCVALRARLPHRRGG